Protein AF-A0A0H5Q9F5-F1 (afdb_monomer_lite)

Foldseek 3Di:
DPPQLVQLLVLVLVCLVVQWWKKWKDAQPDDIKIATDLEDFFDWAQFLQVCFQDDADWDADQHRDPLGTITGGHRPDTDRDGPVRVPSPSPDDPPDDPCDPQSPPDPPPPPPPDPPPPVVVVVVCVQVVCCVVVVDVFDDDDDDDDDPCPPPDDRPSVVQVVCCVQFNQWIWMWTGHSNPGIDTDTGNADLKDDDPQKIKHKQWFAKDFADVVHWDPDDDPLRVVLSVLSVLLLCQLCVVVVWDWDKDDWDWDDGRRMITTMIMTMTGDPDPSRVSVSLDDPVSGRSSDPPCVRVSVLSRVPPPDDDRDDDLVVLCVDVSSVSVVVVCVVPNDDDDDPPDDD

Structure (mmCIF, N/CA/C/O backbone):
data_AF-A0A0H5Q9F5-F1
#
_entry.id   AF-A0A0H5Q9F5-F1
#
loop_
_atom_site.group_PDB
_atom_site.id
_atom_site.type_symbol
_atom_site.label_atom_id
_atom_site.label_alt_id
_atom_site.label_comp_id
_atom_site.label_asym_id
_atom_site.label_entity_id
_atom_site.label_seq_id
_atom_site.pdbx_PDB_ins_code
_atom_site.Cartn_x
_atom_site.Cartn_y
_atom_site.Cartn_z
_atom_site.occupancy
_atom_site.B_iso_or_equiv
_atom_site.auth_seq_id
_atom_site.auth_comp_id
_atom_site.auth_asym_id
_atom_site.auth_atom_id
_atom_site.pdbx_PDB_model_num
ATOM 1 N N . MET A 1 1 ? 28.491 5.607 -4.162 1.00 53.62 1 MET A N 1
ATOM 2 C CA . MET A 1 1 ? 27.936 4.352 -4.690 1.00 53.62 1 MET A CA 1
ATOM 3 C C . MET A 1 1 ? 29.074 3.397 -4.940 1.00 53.62 1 MET A C 1
ATOM 5 O O . MET A 1 1 ? 30.090 3.813 -5.491 1.00 53.62 1 MET A O 1
ATOM 9 N N . ILE A 1 2 ? 28.907 2.164 -4.490 1.00 53.38 2 ILE A N 1
ATOM 10 C CA . ILE A 1 2 ? 29.822 1.052 -4.767 1.00 53.38 2 ILE A CA 1
ATOM 11 C C . ILE A 1 2 ? 29.575 0.611 -6.230 1.00 53.38 2 ILE A C 1
ATOM 13 O O . ILE A 1 2 ? 28.438 0.735 -6.688 1.00 53.38 2 ILE A O 1
ATOM 17 N N . PRO A 1 3 ? 30.584 0.152 -6.998 1.00 59.06 3 PRO A N 1
ATOM 18 C CA . PRO A 1 3 ? 30.413 -0.257 -8.401 1.00 59.06 3 PRO A CA 1
ATOM 19 C C . PRO A 1 3 ? 29.219 -1.196 -8.655 1.00 59.06 3 PRO A C 1
ATOM 21 O O . PRO A 1 3 ? 28.493 -1.011 -9.633 1.00 59.06 3 PRO A O 1
ATOM 24 N N . ASP A 1 4 ? 28.949 -2.106 -7.719 1.00 68.94 4 ASP A N 1
ATOM 25 C CA . ASP A 1 4 ? 27.835 -3.057 -7.778 1.00 68.94 4 ASP A CA 1
ATOM 26 C C . ASP A 1 4 ? 26.457 -2.364 -7.773 1.00 68.94 4 ASP A C 1
ATOM 28 O O . ASP A 1 4 ? 25.541 -2.780 -8.479 1.00 68.94 4 ASP A O 1
ATOM 32 N N . GLU A 1 5 ? 26.298 -1.248 -7.051 1.00 72.19 5 GLU A N 1
ATOM 33 C CA . GLU A 1 5 ? 25.029 -0.502 -6.989 1.00 72.19 5 GLU A CA 1
ATOM 34 C C . GLU A 1 5 ? 24.694 0.175 -8.321 1.00 72.19 5 GLU A C 1
ATOM 36 O O . GLU A 1 5 ? 23.530 0.229 -8.721 1.00 72.19 5 GLU A O 1
ATOM 41 N N . ILE A 1 6 ? 25.712 0.678 -9.027 1.00 78.75 6 ILE A N 1
ATOM 42 C CA . ILE A 1 6 ? 25.546 1.302 -10.347 1.00 78.75 6 ILE A CA 1
ATOM 43 C C . ILE A 1 6 ? 25.130 0.240 -11.369 1.00 78.75 6 ILE A C 1
ATOM 45 O O . ILE A 1 6 ? 24.235 0.471 -12.185 1.00 78.75 6 ILE A O 1
ATOM 49 N N . GLN A 1 7 ? 25.738 -0.944 -11.297 1.00 81.62 7 GLN A N 1
ATOM 50 C CA . GLN A 1 7 ? 25.417 -2.066 -12.174 1.00 81.62 7 GLN A CA 1
ATOM 51 C C . GLN A 1 7 ? 23.992 -2.588 -11.943 1.00 81.62 7 GLN A C 1
ATOM 53 O O . GLN A 1 7 ? 23.263 -2.854 -12.903 1.00 81.62 7 GLN A O 1
ATOM 58 N N . ILE A 1 8 ? 23.562 -2.673 -10.682 1.00 85.50 8 ILE A N 1
ATOM 59 C CA . ILE A 1 8 ? 22.190 -3.036 -10.314 1.00 85.50 8 ILE A CA 1
ATOM 60 C C . ILE A 1 8 ? 21.188 -2.019 -10.874 1.00 85.50 8 ILE A C 1
ATOM 62 O O . ILE A 1 8 ? 20.206 -2.410 -11.509 1.00 85.50 8 ILE A O 1
ATOM 66 N N . GLN A 1 9 ? 21.451 -0.719 -10.700 1.00 89.12 9 GLN A N 1
ATOM 67 C CA . GLN A 1 9 ? 20.577 0.337 -11.219 1.00 89.12 9 GLN A CA 1
ATOM 68 C C . GLN A 1 9 ? 20.431 0.258 -12.742 1.00 89.12 9 GLN A C 1
ATOM 70 O O . GLN A 1 9 ? 19.313 0.259 -13.256 1.00 89.12 9 GLN A O 1
ATOM 75 N N . HIS A 1 10 ? 21.549 0.099 -13.454 1.00 88.44 10 HIS A N 1
ATOM 76 C CA . HIS A 1 10 ? 21.545 -0.051 -14.907 1.00 88.44 10 HIS A CA 1
ATOM 77 C C . HIS A 1 10 ? 20.762 -1.292 -15.364 1.00 88.44 10 HIS A C 1
ATOM 79 O O . HIS A 1 10 ? 20.039 -1.244 -16.359 1.00 88.44 10 HIS A O 1
ATOM 85 N N . THR A 1 11 ? 20.876 -2.405 -14.636 1.00 89.44 11 THR A N 1
ATOM 86 C CA . THR A 1 11 ? 20.158 -3.651 -14.949 1.00 89.44 11 THR A CA 1
ATOM 87 C C . THR A 1 11 ? 18.645 -3.469 -14.829 1.00 89.44 11 THR A C 1
ATOM 89 O O . THR A 1 11 ? 17.903 -3.834 -15.740 1.00 89.44 11 THR A O 1
ATOM 92 N N . ILE A 1 12 ? 18.180 -2.837 -13.749 1.00 91.19 12 ILE A N 1
ATOM 93 C CA . ILE A 1 12 ? 16.754 -2.557 -13.531 1.00 91.19 12 ILE A CA 1
ATOM 94 C C . ILE A 1 12 ? 16.210 -1.610 -14.609 1.00 91.19 12 ILE A C 1
ATOM 96 O O . ILE A 1 12 ? 15.172 -1.891 -15.207 1.00 91.19 12 ILE A O 1
ATOM 100 N N . ASP A 1 13 ? 16.921 -0.523 -14.913 1.00 90.19 13 ASP A N 1
ATOM 101 C CA . ASP A 1 13 ? 16.509 0.412 -15.969 1.00 90.19 13 ASP A CA 1
ATOM 102 C C . ASP A 1 13 ? 16.515 -0.262 -17.358 1.00 90.19 13 ASP A C 1
ATOM 104 O O . ASP A 1 13 ? 15.660 0.016 -18.205 1.00 90.19 13 ASP A O 1
ATOM 108 N N . THR A 1 14 ? 17.415 -1.227 -17.578 1.00 89.25 14 THR A N 1
ATOM 109 C CA . THR A 1 14 ? 17.415 -2.068 -18.782 1.00 89.25 14 THR A CA 1
ATOM 110 C C . THR A 1 14 ? 16.160 -2.940 -18.851 1.00 89.25 14 THR A C 1
ATOM 112 O O . THR A 1 14 ? 15.553 -3.029 -19.915 1.00 89.25 14 THR A O 1
ATOM 115 N N . PHE A 1 15 ? 15.703 -3.531 -17.743 1.00 90.12 15 PHE A N 1
ATOM 116 C CA . PHE A 1 15 ? 14.447 -4.293 -17.724 1.00 90.12 15 PHE A CA 1
ATOM 117 C C . PHE A 1 15 ? 13.230 -3.430 -18.064 1.00 90.12 15 PHE A C 1
ATOM 119 O O . PHE A 1 15 ? 12.365 -3.889 -18.807 1.00 90.12 15 PHE A O 1
ATOM 126 N N . ILE A 1 16 ? 13.199 -2.175 -17.602 1.00 88.81 16 ILE A N 1
ATOM 127 C CA . ILE A 1 16 ? 12.148 -1.209 -17.963 1.00 88.81 16 ILE A CA 1
ATOM 128 C C . ILE A 1 16 ? 12.192 -0.898 -19.464 1.00 88.81 16 ILE A C 1
ATOM 130 O O . ILE A 1 16 ? 11.160 -0.925 -20.126 1.00 88.81 16 ILE A O 1
ATOM 134 N N . SER A 1 17 ? 13.374 -0.633 -20.034 1.00 86.06 17 SER A N 1
ATOM 135 C CA . SER A 1 17 ? 13.488 -0.347 -21.478 1.00 86.06 17 SER A CA 1
ATOM 136 C C . SER A 1 17 ? 13.165 -1.554 -22.369 1.00 86.06 17 SER A C 1
ATOM 138 O O . SER A 1 17 ? 12.790 -1.383 -23.527 1.00 86.06 17 SER A O 1
ATOM 140 N N . GLN A 1 18 ? 13.272 -2.766 -21.820 1.00 85.81 18 GLN A N 1
ATOM 141 C CA . GLN A 1 18 ? 12.877 -4.022 -22.458 1.00 85.81 18 GLN A CA 1
ATOM 142 C C . GLN A 1 18 ? 11.415 -4.422 -22.182 1.00 85.81 18 GLN A C 1
ATOM 144 O O . GLN A 1 18 ? 11.022 -5.511 -22.595 1.00 85.81 18 GLN A O 1
ATOM 149 N N . ASP A 1 19 ? 10.629 -3.580 -21.499 1.00 87.25 19 ASP A N 1
ATOM 150 C CA . ASP A 1 19 ? 9.211 -3.814 -21.172 1.00 87.25 19 ASP A CA 1
ATOM 151 C C . ASP A 1 19 ? 8.990 -5.130 -20.385 1.00 87.25 19 ASP A C 1
ATOM 153 O O . ASP A 1 19 ? 8.018 -5.861 -20.580 1.00 87.25 19 ASP A O 1
ATOM 157 N N . ARG A 1 20 ? 9.947 -5.498 -19.516 1.00 89.00 20 ARG A N 1
ATOM 158 C CA . ARG A 1 20 ? 9.882 -6.740 -18.726 1.00 89.00 20 ARG A CA 1
ATOM 159 C C . ARG A 1 20 ? 9.066 -6.546 -17.455 1.00 89.00 20 ARG A C 1
ATOM 161 O O . ARG A 1 20 ? 9.375 -5.668 -16.657 1.00 89.00 20 ARG A O 1
ATOM 168 N N . SER A 1 21 ? 8.115 -7.439 -17.189 1.00 93.75 21 SER A N 1
ATOM 169 C CA . SER A 1 21 ? 7.339 -7.404 -15.946 1.00 93.75 21 SER A CA 1
ATOM 170 C C . SER A 1 21 ? 8.178 -7.791 -14.723 1.00 93.75 21 SER A C 1
ATOM 172 O O . SER A 1 21 ? 8.580 -8.950 -14.584 1.00 93.75 21 SER A O 1
ATOM 174 N N . PHE A 1 22 ? 8.411 -6.840 -13.815 1.00 95.06 22 PHE A N 1
ATOM 175 C CA . PHE A 1 22 ? 9.142 -7.058 -12.562 1.00 95.06 22 PHE A CA 1
ATOM 176 C C . PHE A 1 22 ? 8.609 -6.196 -11.413 1.00 95.06 22 PHE A C 1
ATOM 178 O O . PHE A 1 22 ? 7.960 -5.167 -11.615 1.00 95.06 22 PHE A O 1
ATOM 185 N N . ALA A 1 23 ? 8.946 -6.593 -10.189 1.00 96.44 23 ALA A N 1
ATOM 186 C CA . ALA A 1 23 ? 8.819 -5.754 -9.011 1.00 96.44 23 ALA A CA 1
ATOM 187 C C . ALA A 1 23 ? 10.061 -5.856 -8.126 1.00 96.44 23 ALA A C 1
ATOM 189 O O . ALA A 1 23 ? 10.613 -6.929 -7.905 1.00 96.44 23 ALA A O 1
ATOM 190 N N . LEU A 1 24 ? 10.465 -4.715 -7.590 1.00 96.31 24 LEU A N 1
ATOM 191 C CA . LEU A 1 24 ? 11.506 -4.537 -6.596 1.00 96.31 24 LEU A CA 1
ATOM 192 C C . LEU A 1 24 ? 10.873 -3.797 -5.420 1.00 96.31 24 LEU A C 1
ATOM 194 O O . LEU A 1 24 ? 10.244 -2.760 -5.612 1.00 96.31 24 LEU A O 1
ATOM 198 N N . TRP A 1 25 ? 10.999 -4.305 -4.203 1.00 95.75 25 TRP A N 1
ATOM 199 C CA . TRP A 1 25 ? 10.409 -3.643 -3.043 1.00 95.75 25 TRP A CA 1
ATOM 200 C C . TRP A 1 25 ? 11.211 -3.877 -1.779 1.00 95.75 25 TRP A C 1
ATOM 202 O O . TRP A 1 25 ? 11.996 -4.810 -1.683 1.00 95.75 25 TRP A O 1
ATOM 212 N N . ARG A 1 26 ? 11.005 -3.023 -0.783 1.00 94.00 26 ARG A N 1
ATOM 213 C CA . ARG A 1 26 ? 11.661 -3.113 0.513 1.00 94.00 26 ARG A CA 1
ATOM 214 C C . ARG A 1 26 ? 10.635 -2.946 1.623 1.00 94.00 26 ARG A C 1
ATOM 216 O O . ARG A 1 26 ? 10.000 -1.894 1.737 1.00 94.00 26 ARG A O 1
ATOM 223 N N . ILE A 1 27 ? 10.530 -3.975 2.457 1.00 90.56 27 ILE A N 1
ATOM 224 C CA . ILE A 1 27 ? 9.804 -3.931 3.726 1.00 90.56 27 ILE A CA 1
ATOM 225 C C . ILE A 1 27 ? 10.669 -3.160 4.744 1.00 90.56 27 ILE A C 1
ATOM 227 O O . ILE A 1 27 ? 11.892 -3.325 4.745 1.00 90.56 27 ILE A O 1
ATOM 231 N N . PRO A 1 28 ? 10.095 -2.277 5.584 1.00 87.31 28 PRO A N 1
ATOM 232 C CA . PRO A 1 28 ? 10.853 -1.577 6.619 1.00 87.31 28 PRO A CA 1
ATOM 233 C C . PRO A 1 28 ? 11.716 -2.522 7.467 1.00 87.31 28 PRO A C 1
ATOM 235 O O . PRO A 1 28 ? 11.212 -3.494 8.013 1.00 87.31 28 PRO A O 1
ATOM 238 N N . GLY A 1 29 ? 13.010 -2.213 7.591 1.00 85.94 29 GLY A N 1
ATOM 239 C CA . GLY A 1 29 ? 13.966 -3.020 8.364 1.00 85.94 29 GLY A CA 1
ATOM 240 C C . GLY A 1 29 ? 14.594 -4.198 7.610 1.00 85.94 29 GLY A C 1
ATOM 241 O O . GLY A 1 29 ? 15.502 -4.825 8.145 1.00 85.94 29 GLY A O 1
ATOM 242 N N . GLU A 1 30 ? 14.179 -4.464 6.371 1.00 91.75 30 GLU A N 1
ATOM 243 C CA . GLU A 1 30 ? 14.696 -5.567 5.558 1.00 91.75 30 GLU A CA 1
ATOM 244 C C . GLU A 1 30 ? 15.501 -5.092 4.339 1.00 91.75 30 GLU A C 1
ATOM 246 O O . GLU A 1 30 ? 15.419 -3.933 3.912 1.00 91.75 30 GLU A O 1
ATOM 251 N N . SER A 1 31 ? 16.249 -6.024 3.742 1.00 91.00 31 SER A N 1
ATOM 252 C CA . SER A 1 31 ? 16.880 -5.846 2.431 1.00 91.00 31 SER A CA 1
ATOM 253 C C . SER A 1 31 ? 15.838 -5.833 1.300 1.00 91.00 31 SER A C 1
ATOM 255 O O . SER A 1 31 ? 14.789 -6.472 1.423 1.00 91.00 31 SER A O 1
ATOM 257 N N . PRO A 1 32 ? 16.103 -5.135 0.177 1.00 93.50 32 PRO A N 1
ATOM 258 C CA . PRO A 1 32 ? 15.223 -5.172 -0.987 1.00 93.50 32 PRO A CA 1
ATOM 259 C C . PRO A 1 32 ? 15.011 -6.598 -1.518 1.00 93.50 32 PRO A C 1
ATOM 261 O O . PRO A 1 32 ? 15.949 -7.386 -1.612 1.00 93.50 32 PRO A O 1
ATOM 264 N N . ARG A 1 33 ? 13.771 -6.903 -1.893 1.00 95.00 33 ARG A N 1
ATOM 265 C CA . ARG A 1 33 ? 13.317 -8.150 -2.513 1.00 95.00 33 ARG A CA 1
ATOM 266 C C . ARG A 1 33 ? 12.965 -7.891 -3.975 1.00 95.00 33 ARG A C 1
ATOM 268 O O . ARG A 1 33 ? 12.494 -6.803 -4.306 1.00 95.00 33 ARG A O 1
ATOM 275 N N . PHE A 1 34 ? 13.159 -8.886 -4.834 1.00 95.25 34 PHE A N 1
ATOM 276 C CA . PHE A 1 34 ? 12.948 -8.774 -6.275 1.00 95.25 34 PHE A CA 1
ATOM 277 C C . PHE A 1 34 ? 12.109 -9.937 -6.799 1.00 95.25 34 PHE A C 1
ATOM 279 O O . PHE A 1 34 ? 12.257 -11.065 -6.339 1.00 95.25 34 PHE A O 1
ATOM 286 N N . VAL A 1 35 ? 11.249 -9.676 -7.782 1.00 95.44 35 VAL A N 1
ATOM 287 C CA . VAL A 1 35 ? 10.640 -10.710 -8.621 1.00 95.44 35 VAL A CA 1
ATOM 288 C C . VAL A 1 35 ? 10.538 -10.253 -10.067 1.00 95.44 35 VAL A C 1
ATOM 290 O O . VAL A 1 35 ? 10.310 -9.075 -10.330 1.00 95.44 35 VAL A O 1
ATOM 293 N N . MET A 1 36 ? 10.646 -11.186 -11.009 1.00 93.44 36 MET A N 1
ATOM 294 C CA . MET A 1 36 ? 10.476 -10.919 -12.437 1.00 93.44 36 MET A CA 1
ATOM 295 C C . MET A 1 36 ? 9.869 -12.122 -13.154 1.00 93.44 36 MET A C 1
ATOM 297 O O . MET A 1 36 ? 10.125 -13.269 -12.788 1.00 93.44 36 MET A O 1
ATOM 301 N N . GLN A 1 37 ? 9.102 -11.852 -14.208 1.00 90.25 37 GLN A N 1
ATOM 302 C CA . GLN A 1 37 ? 8.623 -12.876 -15.130 1.00 90.25 37 GLN A CA 1
ATOM 303 C C . GLN A 1 37 ? 9.655 -13.187 -16.215 1.00 90.25 37 GLN A C 1
ATOM 305 O O . GLN A 1 37 ? 10.293 -12.300 -16.777 1.00 90.25 37 GLN A O 1
ATOM 310 N N . THR A 1 38 ? 9.782 -14.465 -16.555 1.00 82.44 38 THR A N 1
ATOM 311 C CA . THR A 1 38 ? 10.682 -14.930 -17.626 1.00 82.44 38 THR A CA 1
ATOM 312 C C . THR A 1 38 ? 10.032 -14.885 -19.005 1.00 82.44 38 THR A C 1
ATOM 314 O O . THR A 1 38 ? 10.728 -14.861 -20.019 1.00 82.44 38 THR A O 1
ATOM 317 N N . SER A 1 39 ? 8.697 -14.913 -19.059 1.00 72.62 39 SER A N 1
ATOM 318 C CA . SER A 1 39 ? 7.936 -14.942 -20.308 1.00 72.62 39 SER A CA 1
ATOM 319 C C . SER A 1 39 ? 6.477 -14.507 -20.131 1.00 72.62 39 SER A C 1
ATOM 321 O O . SER A 1 39 ? 5.890 -14.616 -19.045 1.00 72.62 39 SER A O 1
ATOM 323 N N . GLY A 1 40 ? 5.885 -14.066 -21.244 1.00 68.81 40 GLY A N 1
ATOM 324 C CA . GLY A 1 40 ? 4.496 -13.629 -21.319 1.00 68.81 40 GLY A CA 1
ATOM 325 C C . GLY A 1 40 ? 4.245 -12.267 -20.676 1.00 68.81 40 GLY A C 1
ATOM 326 O O . GLY A 1 40 ? 5.148 -11.625 -20.146 1.00 68.81 40 GLY A O 1
ATOM 327 N N . SER A 1 41 ? 2.988 -11.844 -20.739 1.00 76.00 41 SER A N 1
ATOM 328 C CA . SER A 1 41 ? 2.503 -10.632 -20.090 1.00 76.00 41 SER A CA 1
ATOM 329 C C . SER A 1 41 ? 2.208 -10.900 -18.605 1.00 76.00 41 SER A C 1
ATOM 331 O O . SER A 1 41 ? 2.251 -12.055 -18.141 1.00 76.00 41 SER A O 1
ATOM 333 N N . ALA A 1 42 ? 1.947 -9.849 -17.827 1.00 86.69 42 ALA A N 1
ATOM 334 C CA . ALA A 1 42 ? 1.512 -10.042 -16.452 1.00 86.69 42 ALA A CA 1
ATOM 335 C C . ALA A 1 42 ? 0.150 -10.753 -16.425 1.00 86.69 42 ALA A C 1
ATOM 337 O O . ALA A 1 42 ? -0.645 -10.662 -17.364 1.00 86.69 42 ALA A O 1
ATOM 338 N N . ARG A 1 43 ? -0.120 -11.529 -15.369 1.00 90.56 43 ARG A N 1
ATOM 339 C CA . ARG A 1 43 ? -1.415 -12.207 -15.251 1.00 90.56 43 ARG A CA 1
ATOM 340 C C . ARG A 1 43 ? -2.468 -11.170 -14.870 1.00 90.56 43 ARG A C 1
ATOM 342 O O . ARG A 1 43 ? -2.360 -10.555 -13.814 1.00 90.56 43 ARG A O 1
ATOM 349 N N . LEU A 1 44 ? -3.478 -11.001 -15.718 1.00 92.06 44 LEU A N 1
ATOM 350 C CA . LEU A 1 44 ? -4.609 -10.112 -15.462 1.00 92.06 44 LEU A CA 1
ATOM 351 C C . LEU A 1 44 ? -5.724 -10.883 -14.760 1.00 92.06 44 LEU A C 1
ATOM 353 O O . LEU A 1 44 ? -6.094 -11.973 -15.197 1.00 92.06 44 LEU A O 1
ATOM 357 N N . LEU A 1 45 ? -6.239 -10.316 -13.676 1.00 91.19 45 LEU A N 1
ATOM 358 C CA . LEU A 1 45 ? -7.362 -10.842 -12.909 1.00 91.19 45 LEU A CA 1
ATOM 359 C C . LEU A 1 45 ? -8.452 -9.771 -12.847 1.00 91.19 45 LEU A C 1
ATOM 361 O O . LEU A 1 45 ? -8.162 -8.579 -12.729 1.00 91.19 45 LEU A O 1
ATOM 365 N N . TYR A 1 46 ? -9.710 -10.187 -12.918 1.00 90.19 46 TYR A N 1
ATOM 366 C CA . TYR A 1 46 ? -10.855 -9.275 -13.004 1.00 90.19 46 TYR A CA 1
ATOM 367 C C . TYR A 1 46 ? -11.739 -9.329 -11.763 1.00 90.19 46 TYR A C 1
ATOM 369 O O . TYR A 1 46 ? -12.675 -8.542 -11.629 1.00 90.19 46 TYR A O 1
ATOM 377 N N . ARG A 1 47 ? -11.433 -10.236 -10.837 1.00 87.00 47 ARG A N 1
ATOM 378 C CA . ARG A 1 47 ? -12.074 -10.342 -9.535 1.00 87.00 47 ARG A CA 1
ATOM 379 C C . ARG A 1 47 ? -11.023 -10.626 -8.465 1.00 87.00 47 ARG A C 1
ATOM 381 O O . ARG A 1 47 ? -10.002 -11.258 -8.727 1.00 87.00 47 ARG A O 1
ATOM 388 N N . ILE A 1 48 ? -11.258 -10.125 -7.259 1.00 85.00 48 ILE A N 1
ATOM 389 C CA . ILE A 1 48 ? -10.281 -10.162 -6.160 1.00 85.00 48 ILE A CA 1
ATOM 390 C C . ILE A 1 48 ? -10.071 -11.585 -5.645 1.00 85.00 48 ILE A C 1
ATOM 392 O O . ILE A 1 48 ? -8.962 -11.946 -5.275 1.00 85.00 48 ILE A O 1
ATOM 396 N N . GLU A 1 49 ? -11.108 -12.410 -5.689 1.00 87.31 49 GLU A N 1
ATOM 397 C CA . GLU A 1 49 ? -11.099 -13.817 -5.290 1.00 87.31 49 GLU A CA 1
ATOM 398 C C . GLU A 1 49 ? -10.158 -14.649 -6.164 1.00 87.31 49 GLU A C 1
ATOM 400 O O . GLU A 1 49 ? -9.648 -15.674 -5.736 1.00 87.31 49 GLU A O 1
ATOM 405 N N . GLU A 1 50 ? -9.860 -14.194 -7.385 1.00 91.00 50 GLU A N 1
ATOM 406 C CA . GLU A 1 50 ? -8.889 -14.863 -8.254 1.00 91.00 50 GLU A CA 1
ATOM 407 C C . GLU A 1 50 ? -7.442 -14.722 -7.756 1.00 91.00 50 GLU A C 1
ATOM 409 O O . GLU A 1 50 ? -6.548 -15.345 -8.327 1.00 91.00 50 GLU A O 1
ATOM 414 N N . LEU A 1 51 ? -7.202 -13.910 -6.717 1.00 89.69 51 LEU A N 1
ATOM 415 C CA . LEU A 1 51 ? -5.938 -13.877 -5.979 1.00 89.69 51 LEU A CA 1
ATOM 416 C C . LEU A 1 51 ? -5.757 -15.089 -5.065 1.00 89.69 51 LEU A C 1
ATOM 418 O O . LEU A 1 51 ? -4.636 -15.337 -4.617 1.00 89.69 51 LEU A O 1
ATOM 422 N N . ASP A 1 52 ? -6.819 -15.850 -4.804 1.00 88.62 52 ASP A N 1
ATOM 423 C CA . ASP A 1 52 ? -6.706 -17.108 -4.085 1.00 88.62 52 ASP A CA 1
ATOM 424 C C . ASP A 1 52 ? -5.698 -18.033 -4.773 1.00 88.62 52 ASP A C 1
ATOM 426 O O . ASP A 1 52 ? -5.632 -18.140 -6.004 1.00 88.62 52 ASP A O 1
ATOM 430 N N . GLU A 1 53 ? -4.883 -18.688 -3.949 1.00 88.12 53 GLU A N 1
ATOM 431 C CA . GLU A 1 53 ? -3.823 -19.611 -4.369 1.00 88.12 53 GLU A CA 1
ATOM 432 C C . GLU A 1 53 ? -2.749 -18.988 -5.284 1.00 88.12 53 GLU A C 1
ATOM 434 O O . GLU A 1 53 ? -1.854 -19.689 -5.763 1.00 88.12 53 GLU A O 1
ATOM 439 N N . GLN A 1 54 ? -2.789 -17.673 -5.519 1.00 89.94 54 GLN A N 1
ATOM 440 C CA . GLN A 1 54 ? -1.791 -16.985 -6.325 1.00 89.94 54 GLN A CA 1
ATOM 441 C C . GLN A 1 54 ? -0.568 -16.603 -5.493 1.00 89.94 54 GLN A C 1
ATOM 443 O O . GLN A 1 54 ? -0.641 -16.339 -4.295 1.00 89.94 54 GLN A O 1
ATOM 448 N N . SER A 1 55 ? 0.583 -16.528 -6.159 1.00 90.00 55 SER A N 1
ATOM 449 C CA . SER A 1 55 ? 1.814 -16.002 -5.571 1.00 90.00 55 SER A CA 1
ATOM 450 C C . SER A 1 55 ? 2.509 -15.065 -6.549 1.00 90.00 55 SER A C 1
ATOM 452 O O . SER A 1 55 ? 2.534 -15.318 -7.755 1.00 90.00 55 SER A O 1
ATOM 454 N N . GLY A 1 56 ? 3.060 -13.969 -6.031 1.00 92.56 56 GLY A N 1
ATOM 455 C CA . GLY A 1 56 ? 3.734 -12.947 -6.825 1.00 92.56 56 GLY A CA 1
ATOM 456 C C . GLY A 1 56 ? 3.524 -11.545 -6.272 1.00 92.56 56 GLY A C 1
ATOM 457 O O . GLY A 1 56 ? 3.101 -11.376 -5.129 1.00 92.56 56 GLY A O 1
ATOM 458 N N . PHE A 1 57 ? 3.833 -10.544 -7.091 1.00 93.75 57 PHE A N 1
ATOM 459 C CA . PHE A 1 57 ? 3.609 -9.139 -6.759 1.00 93.75 57 PHE A CA 1
ATOM 460 C C . PHE A 1 57 ? 2.323 -8.647 -7.423 1.00 93.75 57 PHE A C 1
ATOM 462 O O . PHE A 1 57 ? 2.165 -8.776 -8.636 1.00 93.75 57 PHE A O 1
ATOM 469 N N . VAL A 1 58 ? 1.405 -8.090 -6.634 1.00 92.12 58 VAL A N 1
ATOM 470 C CA . VAL A 1 58 ? 0.065 -7.695 -7.087 1.00 92.12 58 VAL A CA 1
ATOM 471 C C . VAL A 1 58 ? -0.052 -6.177 -7.150 1.00 92.12 58 VAL A C 1
ATOM 473 O O . VAL A 1 58 ? 0.252 -5.478 -6.185 1.00 92.12 58 VAL A O 1
ATOM 476 N N . ILE A 1 59 ? -0.561 -5.676 -8.270 1.00 89.88 59 ILE A N 1
ATOM 477 C CA . ILE A 1 59 ? -0.976 -4.290 -8.471 1.00 89.88 59 ILE A CA 1
ATOM 478 C C . ILE A 1 59 ? -2.495 -4.314 -8.647 1.00 89.88 59 ILE A C 1
ATOM 480 O O . ILE A 1 59 ? -3.000 -4.784 -9.664 1.00 89.88 59 ILE A O 1
ATOM 484 N N . ALA A 1 60 ? -3.234 -3.842 -7.645 1.00 85.31 60 ALA A N 1
ATOM 485 C CA . ALA A 1 60 ? -4.695 -3.842 -7.662 1.00 85.31 60 ALA A CA 1
ATOM 486 C C . ALA A 1 60 ? -5.244 -2.404 -7.745 1.00 85.31 60 ALA A C 1
ATOM 488 O O . ALA A 1 60 ? -4.873 -1.563 -6.918 1.00 85.31 60 ALA A O 1
ATOM 489 N N . PRO A 1 61 ? -6.135 -2.094 -8.705 1.00 77.44 61 PRO A N 1
ATOM 490 C CA . PRO A 1 61 ? -6.776 -0.789 -8.781 1.00 77.44 61 PRO A CA 1
ATOM 491 C C . PRO A 1 61 ? -7.832 -0.627 -7.685 1.00 77.44 61 PRO A C 1
ATOM 493 O O . PRO A 1 61 ? -8.311 -1.591 -7.093 1.00 77.44 61 PRO A O 1
ATOM 496 N N . PHE A 1 62 ? -8.242 0.621 -7.434 1.00 67.88 62 PHE A N 1
ATOM 497 C CA . PHE A 1 62 ? -9.310 0.905 -6.469 1.00 67.88 62 PHE A CA 1
ATOM 498 C C . PHE A 1 62 ? -10.646 0.266 -6.878 1.00 67.88 62 PHE A C 1
ATOM 500 O O . PHE A 1 62 ? -11.391 -0.208 -6.024 1.00 67.88 62 PHE A O 1
ATOM 507 N N . HIS A 1 63 ? -10.935 0.263 -8.181 1.00 71.69 63 HIS A N 1
ATOM 508 C CA . HIS A 1 63 ? -12.116 -0.354 -8.764 1.00 71.69 63 HIS A CA 1
ATOM 509 C C . HIS A 1 63 ? -11.680 -1.324 -9.859 1.00 71.69 63 HIS A C 1
ATOM 511 O O . HIS A 1 63 ? -11.187 -0.900 -10.907 1.00 71.69 63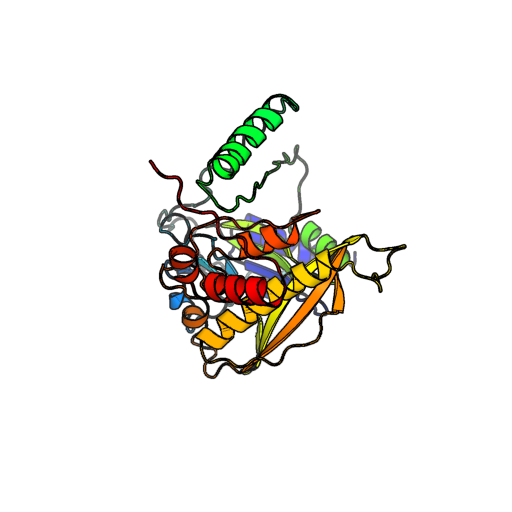 HIS A O 1
ATOM 517 N N . VAL A 1 64 ? -11.864 -2.617 -9.604 1.00 80.31 64 VAL A N 1
ATOM 518 C CA . VAL A 1 64 ? -11.537 -3.664 -10.571 1.00 80.31 64 VAL A CA 1
ATOM 519 C C . VAL A 1 64 ? -12.573 -3.641 -11.690 1.00 80.31 64 VAL A C 1
ATOM 521 O O . VAL A 1 64 ? -13.776 -3.580 -11.448 1.00 80.31 64 VAL A O 1
ATOM 524 N N . SER A 1 65 ? -12.104 -3.608 -12.931 1.00 79.81 65 SER A N 1
ATOM 525 C CA . SER A 1 65 ? -12.947 -3.584 -14.129 1.00 79.81 65 SER A CA 1
ATOM 526 C C . SER A 1 65 ? -12.175 -4.135 -15.321 1.00 79.81 65 SER A C 1
ATOM 528 O O . SER A 1 65 ? -10.961 -4.293 -15.250 1.00 79.81 65 SER A O 1
ATOM 530 N N . GLU A 1 66 ? -12.845 -4.359 -16.448 1.00 81.50 66 GLU A N 1
ATOM 531 C CA . GLU A 1 66 ? -12.161 -4.772 -17.681 1.00 81.50 66 GLU A CA 1
ATOM 532 C C . GLU A 1 66 ? -11.084 -3.771 -18.131 1.00 81.50 66 GLU A C 1
ATOM 534 O O . GLU A 1 66 ? -10.047 -4.169 -18.653 1.00 81.50 66 GLU A O 1
ATOM 539 N N . GLN A 1 67 ? -11.310 -2.475 -17.882 1.00 78.75 67 GLN A N 1
ATOM 540 C CA . GLN A 1 67 ? -10.365 -1.395 -18.193 1.00 78.75 67 GLN A CA 1
ATOM 541 C C . GLN A 1 67 ? -9.258 -1.233 -17.145 1.00 78.75 67 GLN A C 1
ATOM 543 O O . GLN A 1 67 ? -8.227 -0.635 -17.429 1.00 78.75 67 GLN A O 1
ATOM 548 N N . HIS A 1 68 ? -9.481 -1.727 -15.929 1.00 80.31 68 HIS A N 1
ATOM 549 C CA . HIS A 1 68 ? -8.547 -1.621 -14.813 1.00 80.31 68 HIS A CA 1
ATOM 550 C C . HIS A 1 68 ? -8.527 -2.974 -14.090 1.00 80.31 68 HIS A C 1
ATOM 552 O O . HIS A 1 68 ? -9.202 -3.129 -13.065 1.00 80.31 68 HIS A O 1
ATOM 558 N N . PRO A 1 69 ? -7.842 -3.984 -14.652 1.00 87.81 69 PRO A N 1
ATOM 559 C CA . PRO A 1 69 ? -7.707 -5.284 -14.011 1.00 87.81 69 PRO A CA 1
ATOM 560 C C . PRO A 1 69 ? -6.715 -5.225 -12.848 1.00 87.81 69 PRO A C 1
ATOM 562 O O . PRO A 1 69 ? -5.891 -4.316 -12.737 1.00 87.81 69 PRO A O 1
ATOM 565 N N . ILE A 1 70 ? -6.767 -6.241 -11.994 1.00 89.81 70 ILE A N 1
ATOM 566 C CA . ILE A 1 70 ? -5.671 -6.562 -11.086 1.00 89.81 70 ILE A CA 1
ATOM 567 C C . ILE A 1 70 ? -4.547 -7.178 -11.921 1.00 89.81 70 ILE A C 1
ATOM 569 O O . ILE A 1 70 ? -4.788 -8.055 -12.750 1.00 89.81 70 ILE A O 1
ATOM 573 N N . VAL A 1 71 ? -3.315 -6.744 -11.684 1.00 92.81 71 VAL A N 1
ATOM 574 C CA . VAL A 1 71 ? -2.129 -7.218 -12.396 1.00 92.81 71 VAL A CA 1
ATOM 575 C C . VAL A 1 71 ? -1.235 -7.985 -11.432 1.00 92.81 71 VAL A C 1
ATOM 577 O O . VAL A 1 71 ? -0.813 -7.452 -10.409 1.00 92.81 71 VAL A O 1
ATOM 580 N N . LEU A 1 72 ? -0.949 -9.245 -11.749 1.00 94.25 72 LEU A N 1
ATOM 581 C CA . LEU A 1 72 ? -0.099 -10.134 -10.962 1.00 94.25 72 LEU A CA 1
ATOM 582 C C . LEU A 1 72 ? 1.189 -10.455 -11.729 1.00 94.25 72 LEU A C 1
ATOM 584 O O . LEU A 1 72 ? 1.171 -11.131 -12.762 1.00 94.25 72 LEU A O 1
ATOM 588 N N . ILE A 1 73 ? 2.315 -10.025 -11.165 1.00 95.19 73 ILE A N 1
ATOM 589 C CA . ILE A 1 73 ? 3.659 -10.359 -11.632 1.00 95.19 73 ILE A CA 1
ATOM 590 C C . ILE A 1 73 ? 4.075 -11.674 -10.982 1.00 95.19 73 ILE A C 1
ATOM 592 O O . ILE A 1 73 ? 4.261 -11.745 -9.763 1.00 95.19 73 ILE A O 1
ATOM 596 N N . ARG A 1 74 ? 4.221 -12.726 -11.793 1.00 93.62 74 ARG A N 1
ATOM 597 C CA . ARG A 1 74 ? 4.634 -14.043 -11.292 1.00 93.62 74 ARG A CA 1
ATOM 598 C C . ARG A 1 74 ? 6.109 -14.038 -10.872 1.00 93.62 74 ARG A C 1
ATOM 600 O O . ARG A 1 74 ? 6.932 -13.429 -11.557 1.00 93.62 74 ARG A O 1
ATOM 607 N N . PRO A 1 75 ? 6.466 -14.743 -9.788 1.00 93.31 75 PRO A N 1
ATOM 608 C CA . PRO A 1 75 ? 7.822 -14.767 -9.264 1.00 93.31 75 PRO A CA 1
ATOM 609 C C . PRO A 1 75 ? 8.667 -15.858 -9.935 1.00 93.31 75 PRO A C 1
ATOM 611 O O . PRO A 1 75 ? 9.205 -16.723 -9.241 1.00 93.31 75 PRO A O 1
ATOM 614 N N . ASP A 1 76 ? 8.748 -15.839 -11.272 1.00 92.75 76 ASP A N 1
ATOM 615 C CA . ASP A 1 76 ? 9.525 -16.818 -12.051 1.00 92.75 76 ASP A CA 1
ATOM 616 C C . ASP A 1 76 ? 11.025 -16.717 -11.701 1.00 92.75 76 ASP A C 1
ATOM 618 O O . ASP A 1 76 ? 11.720 -17.723 -11.585 1.00 92.75 76 ASP A O 1
ATOM 622 N N . ILE A 1 77 ? 11.504 -15.488 -11.495 1.00 90.88 77 ILE A N 1
ATOM 623 C CA . ILE A 1 77 ? 12.824 -15.143 -10.961 1.00 90.88 77 ILE A CA 1
ATOM 624 C C . ILE A 1 77 ? 12.614 -14.375 -9.656 1.00 90.88 77 ILE A C 1
ATOM 626 O O . ILE A 1 77 ? 11.730 -13.523 -9.593 1.00 90.88 77 ILE A O 1
ATOM 630 N N . ARG A 1 78 ? 13.414 -14.669 -8.624 1.00 92.69 78 ARG A N 1
ATOM 631 C CA . ARG A 1 78 ? 13.332 -14.044 -7.284 1.00 92.69 78 ARG A CA 1
ATOM 632 C C . ARG A 1 78 ? 14.605 -13.322 -6.844 1.00 92.69 78 ARG A C 1
ATOM 634 O O . ARG A 1 78 ? 14.609 -12.615 -5.843 1.00 92.69 78 ARG A O 1
ATOM 641 N N . GLU A 1 79 ? 15.681 -13.504 -7.593 1.00 89.38 79 GLU A N 1
ATOM 642 C CA . GLU A 1 79 ? 16.961 -12.845 -7.363 1.00 89.38 79 GLU A CA 1
ATOM 643 C C . GLU A 1 79 ? 17.290 -12.000 -8.582 1.00 89.38 79 GLU A C 1
ATOM 645 O O . GLU A 1 79 ? 16.964 -12.371 -9.711 1.00 89.38 79 GLU A O 1
ATOM 650 N N . LEU A 1 80 ? 17.877 -10.828 -8.354 1.00 84.12 80 LEU A N 1
ATOM 651 C CA . LEU A 1 80 ? 18.226 -9.939 -9.448 1.00 84.12 80 LEU A CA 1
ATOM 652 C C . LEU A 1 80 ? 19.355 -10.586 -10.273 1.00 84.12 80 LEU A C 1
ATOM 654 O O . LEU A 1 80 ? 20.419 -10.842 -9.708 1.00 84.12 80 LEU A O 1
ATOM 658 N N . PRO A 1 81 ? 19.167 -10.830 -11.583 1.00 77.25 81 PRO A N 1
ATOM 659 C CA . PRO A 1 81 ? 20.227 -11.390 -12.413 1.00 77.25 81 PRO A CA 1
ATOM 660 C C . PRO A 1 81 ? 21.416 -10.424 -12.473 1.00 77.25 81 PRO A C 1
ATOM 662 O O . PRO A 1 81 ? 21.235 -9.243 -12.778 1.00 77.25 81 PRO A O 1
ATOM 665 N N . LEU A 1 82 ? 22.628 -10.914 -12.206 1.00 66.88 82 LEU A N 1
ATOM 666 C CA . LEU A 1 82 ? 23.853 -10.133 -12.399 1.00 66.88 82 LEU A CA 1
ATOM 667 C C . LEU A 1 82 ? 24.090 -9.901 -13.901 1.00 66.88 82 LEU A C 1
ATOM 669 O O . LEU A 1 82 ? 23.678 -10.707 -14.736 1.00 66.88 82 LEU A O 1
ATOM 673 N N . ALA A 1 83 ? 24.743 -8.794 -14.268 1.00 55.47 83 ALA A N 1
ATOM 674 C CA . ALA A 1 83 ? 24.787 -8.329 -15.662 1.00 55.47 83 ALA A CA 1
ATOM 675 C C . ALA A 1 83 ? 25.417 -9.329 -16.658 1.00 55.47 83 ALA A C 1
ATOM 677 O O . ALA A 1 83 ? 25.047 -9.313 -17.831 1.00 55.47 83 ALA A O 1
ATOM 678 N N . ASP A 1 84 ? 26.298 -10.229 -16.209 1.00 49.69 84 ASP A N 1
ATOM 679 C CA . ASP A 1 84 ? 26.883 -11.280 -17.060 1.00 49.69 84 ASP A CA 1
ATOM 680 C C . ASP A 1 84 ? 25.912 -12.452 -17.330 1.00 49.69 84 ASP A C 1
ATOM 682 O O . ASP A 1 84 ? 26.042 -13.161 -18.331 1.00 49.69 84 ASP A O 1
ATOM 686 N N . GLU A 1 85 ? 24.868 -12.599 -16.506 1.00 47.78 85 GLU A N 1
ATOM 687 C CA . GLU A 1 85 ? 23.768 -13.563 -16.657 1.00 47.78 85 GLU A CA 1
ATOM 688 C C . GLU A 1 85 ? 22.492 -12.934 -17.249 1.00 47.78 85 GLU A C 1
ATOM 690 O O . GLU A 1 85 ? 21.512 -13.630 -17.520 1.00 47.78 85 GLU A O 1
ATOM 695 N N . ALA A 1 86 ? 22.504 -11.630 -17.561 1.00 46.97 86 ALA A N 1
ATOM 696 C CA . ALA A 1 86 ? 21.397 -10.912 -18.209 1.00 46.97 86 ALA A CA 1
ATOM 697 C C . ALA A 1 86 ? 21.106 -11.373 -19.658 1.00 46.97 86 ALA A C 1
ATOM 699 O O . ALA A 1 86 ? 20.233 -10.826 -20.333 1.00 46.97 86 ALA A O 1
ATOM 700 N N . LYS A 1 87 ? 21.753 -12.454 -20.112 1.00 48.19 87 LYS A N 1
ATOM 701 C CA . LYS A 1 87 ? 21.253 -13.349 -21.165 1.00 48.19 87 LYS A CA 1
ATOM 702 C C . LYS A 1 87 ? 20.160 -14.292 -20.641 1.00 48.19 87 LYS A C 1
ATOM 704 O O . LYS A 1 87 ? 20.061 -15.424 -21.109 1.00 48.19 87 LYS A O 1
ATOM 709 N N . VAL A 1 88 ? 19.319 -13.855 -19.698 1.00 51.00 88 VAL A N 1
ATOM 710 C CA . VAL A 1 88 ? 18.059 -14.549 -19.402 1.00 51.00 88 VAL A CA 1
ATOM 711 C C . VAL A 1 88 ? 17.320 -14.653 -20.736 1.00 51.00 88 VAL A C 1
ATOM 713 O O . VAL A 1 88 ? 17.001 -13.600 -21.302 1.00 51.00 88 VAL A O 1
ATOM 716 N N . PRO A 1 89 ? 17.094 -15.865 -21.282 1.00 45.59 89 PRO A N 1
ATOM 717 C CA . PRO A 1 89 ? 16.486 -16.006 -22.589 1.00 45.59 89 PRO A CA 1
ATOM 718 C C . PRO A 1 89 ? 15.101 -15.375 -22.536 1.00 45.59 89 PRO A C 1
ATOM 720 O O . PRO A 1 89 ? 14.174 -15.945 -21.961 1.00 45.59 89 PRO A O 1
ATOM 723 N N . CYS A 1 90 ? 14.938 -14.206 -23.154 1.00 44.47 90 CYS A N 1
ATOM 724 C CA . CYS A 1 90 ? 13.622 -13.787 -23.593 1.00 44.47 90 CYS A CA 1
ATOM 725 C C . CYS A 1 90 ? 13.213 -14.802 -24.656 1.00 44.47 90 CYS A C 1
ATOM 727 O O . CYS A 1 90 ? 13.568 -14.668 -25.825 1.00 44.47 90 CYS A O 1
ATOM 729 N N . ARG A 1 91 ? 12.479 -15.848 -24.264 1.00 40.81 91 ARG A N 1
ATOM 730 C CA . ARG A 1 91 ? 11.694 -16.650 -25.208 1.00 40.81 91 ARG A CA 1
ATOM 731 C C . ARG A 1 91 ? 10.522 -15.790 -25.690 1.00 40.81 91 ARG A C 1
ATOM 733 O O . ARG A 1 91 ? 9.372 -16.091 -25.398 1.00 40.81 91 ARG A O 1
ATOM 740 N N . TRP A 1 92 ? 10.804 -14.667 -26.344 1.00 47.69 92 TRP A N 1
ATOM 741 C CA . TRP A 1 92 ? 9.770 -13.797 -26.882 1.00 47.69 92 TRP A CA 1
ATOM 742 C C . TRP A 1 92 ? 10.261 -13.105 -28.147 1.00 47.69 92 TRP A C 1
ATOM 744 O O . TRP A 1 92 ? 11.097 -12.205 -28.106 1.00 47.69 92 TRP A O 1
ATOM 754 N N . ASN A 1 93 ? 9.730 -13.558 -29.280 1.00 40.62 93 ASN A N 1
ATOM 755 C CA . ASN A 1 93 ? 9.879 -12.877 -30.554 1.00 40.62 93 ASN A CA 1
ATOM 756 C C . ASN A 1 93 ? 8.952 -11.657 -30.557 1.00 40.62 93 ASN A C 1
ATOM 758 O O . ASN A 1 93 ? 7.751 -11.774 -30.314 1.00 40.62 93 ASN A O 1
ATOM 762 N N . SER A 1 94 ? 9.497 -10.492 -30.890 1.00 42.41 94 SER A N 1
ATOM 763 C CA . SER A 1 94 ? 8.798 -9.201 -30.979 1.00 42.41 94 SER A CA 1
ATOM 764 C C . SER A 1 94 ? 7.619 -9.186 -31.970 1.00 42.41 94 SER A C 1
ATOM 766 O O . SER A 1 94 ? 6.874 -8.215 -32.032 1.00 42.41 94 SER A O 1
ATOM 768 N N . SER A 1 95 ? 7.454 -10.245 -32.764 1.00 41.19 95 SER A N 1
ATOM 769 C CA . SER A 1 95 ? 6.502 -10.372 -33.869 1.00 41.19 95 SER A CA 1
ATOM 770 C C . SER A 1 95 ? 5.179 -11.067 -33.517 1.00 41.19 95 SER A C 1
ATOM 772 O O . SER A 1 95 ? 4.326 -11.185 -34.392 1.00 41.19 95 SER A O 1
ATOM 774 N N . SER A 1 96 ? 4.963 -11.508 -32.271 1.00 39.12 96 SER A N 1
ATOM 775 C CA . SER A 1 96 ? 3.756 -12.265 -31.889 1.00 39.12 96 SER A CA 1
ATOM 776 C C . SER A 1 96 ? 3.058 -11.746 -30.628 1.00 39.12 96 SER A C 1
ATOM 778 O O . SER A 1 96 ? 2.693 -12.532 -29.754 1.00 39.12 96 SER A O 1
ATOM 780 N N . MET A 1 97 ? 2.859 -10.431 -30.499 1.00 43.41 97 MET A N 1
ATOM 781 C CA . MET A 1 97 ? 1.862 -9.941 -29.542 1.00 43.41 97 MET A CA 1
ATOM 782 C C . MET A 1 97 ? 0.454 -10.161 -30.114 1.00 43.41 97 MET A C 1
ATOM 784 O O . MET A 1 97 ? 0.158 -9.647 -31.195 1.00 43.41 97 MET A O 1
ATOM 788 N N . PRO A 1 98 ? -0.470 -10.809 -29.383 1.00 37.06 98 PRO A N 1
ATOM 789 C CA . PRO A 1 98 ? -1.846 -10.350 -29.415 1.00 37.06 98 PRO A CA 1
ATOM 790 C C . PRO A 1 98 ? -1.812 -8.900 -28.931 1.00 37.06 98 PRO A C 1
ATOM 792 O O . PRO A 1 98 ? -1.196 -8.609 -27.905 1.00 37.06 98 PRO A O 1
ATOM 795 N N . MET A 1 99 ? -2.435 -7.991 -29.674 1.00 38.75 99 MET A N 1
ATOM 796 C CA . MET A 1 99 ? -2.696 -6.617 -29.244 1.00 38.75 99 MET A CA 1
ATOM 797 C C . MET A 1 99 ? -3.618 -6.646 -28.013 1.00 38.75 99 MET A C 1
ATOM 799 O O . MET A 1 99 ? -4.812 -6.382 -28.112 1.00 38.75 99 MET A O 1
ATOM 803 N N . GLY A 1 100 ? -3.090 -7.038 -26.854 1.00 44.50 100 GLY A N 1
ATOM 804 C CA . GLY A 1 100 ? -3.746 -6.817 -25.579 1.00 44.50 100 GLY A CA 1
ATOM 805 C C . GLY A 1 100 ? -3.869 -5.307 -25.371 1.00 44.50 100 GLY A C 1
ATOM 806 O O . GLY A 1 100 ? -2.984 -4.562 -25.812 1.00 44.50 100 GLY A O 1
ATOM 807 N N . PRO A 1 101 ? -4.958 -4.820 -24.762 1.00 45.84 101 PRO A N 1
ATOM 808 C CA . PRO A 1 101 ? -5.109 -3.396 -24.520 1.00 45.84 101 PRO A CA 1
ATOM 809 C C . PRO A 1 101 ? -3.931 -2.910 -23.670 1.00 45.84 101 PRO A C 1
ATOM 811 O O . PRO A 1 101 ? -3.774 -3.299 -22.518 1.00 45.84 101 PRO A O 1
ATOM 814 N N . LYS A 1 102 ? -3.080 -2.050 -24.240 1.00 47.59 102 LYS A N 1
ATOM 815 C CA . LYS A 1 102 ? -2.149 -1.254 -23.442 1.00 47.59 102 LYS A CA 1
ATOM 816 C C . LYS A 1 102 ? -3.002 -0.292 -22.626 1.00 47.59 102 LYS A C 1
ATOM 818 O O . LYS A 1 102 ? -3.527 0.672 -23.184 1.00 47.59 102 LYS A O 1
ATOM 823 N N . PHE A 1 103 ? -3.134 -0.521 -21.323 1.00 50.12 103 PHE A N 1
ATOM 824 C CA . PHE A 1 103 ? -3.928 0.361 -20.460 1.00 50.12 103 PHE A CA 1
ATOM 825 C C . PHE A 1 103 ? -3.285 1.759 -20.287 1.00 50.12 103 PHE A C 1
ATOM 827 O O . PHE A 1 103 ? -3.910 2.665 -19.746 1.00 50.12 103 PHE A O 1
ATOM 834 N N . HIS A 1 104 ? -2.085 1.969 -20.855 1.00 51.06 104 HIS A N 1
ATOM 835 C CA . HIS A 1 104 ? -1.377 3.255 -20.959 1.00 51.06 104 HIS A CA 1
ATOM 836 C C . HIS A 1 104 ? -1.231 3.800 -22.390 1.00 51.06 104 HIS A C 1
ATOM 838 O O . HIS A 1 104 ? -0.348 4.617 -22.643 1.00 51.06 104 HIS A O 1
ATOM 844 N N . ALA A 1 105 ? -2.060 3.371 -23.353 1.00 41.50 105 ALA A N 1
ATOM 845 C CA . ALA A 1 105 ? -1.924 3.800 -24.755 1.00 41.50 105 ALA A CA 1
ATOM 846 C C . ALA A 1 105 ? -1.996 5.331 -24.959 1.00 41.50 105 ALA A C 1
ATOM 848 O O . ALA A 1 105 ? -1.433 5.851 -25.920 1.00 41.50 105 ALA A O 1
ATOM 849 N N . GLY A 1 106 ? -2.633 6.061 -24.042 1.00 43.38 106 GLY A N 1
ATOM 850 C CA . GLY A 1 106 ? -2.442 7.496 -23.891 1.00 43.38 106 GLY A CA 1
ATOM 851 C C . GLY A 1 106 ? -1.661 7.743 -22.612 1.00 43.38 106 GLY A C 1
ATOM 852 O O . GLY A 1 106 ? -2.165 7.434 -21.534 1.00 43.38 106 GLY A O 1
ATOM 853 N N . GLY A 1 107 ? -0.458 8.319 -22.703 1.00 44.28 107 GLY A N 1
ATOM 854 C CA . GLY A 1 107 ? 0.164 8.928 -21.529 1.00 44.28 107 GLY A CA 1
ATOM 855 C C . GLY A 1 107 ? -0.876 9.801 -20.830 1.00 44.28 107 GLY A C 1
ATOM 856 O O . GLY A 1 107 ? -1.695 10.426 -21.508 1.00 44.28 107 GLY A O 1
ATOM 857 N N . THR A 1 108 ? -0.911 9.791 -19.499 1.00 43.94 108 THR A N 1
ATOM 858 C CA . THR A 1 108 ? -1.879 10.568 -18.723 1.00 43.94 108 THR A CA 1
ATOM 859 C C . THR A 1 108 ? -1.622 12.052 -18.987 1.00 43.94 108 THR A C 1
ATOM 861 O O . THR A 1 108 ? -0.888 12.716 -18.259 1.00 43.94 108 THR A O 1
ATOM 864 N N . ASN A 1 109 ? -2.184 12.579 -20.076 1.00 40.59 109 ASN A N 1
ATOM 865 C CA . ASN A 1 109 ? -2.136 13.981 -20.455 1.00 40.59 109 ASN A CA 1
ATOM 866 C C . ASN A 1 109 ? -3.087 14.722 -19.522 1.00 40.59 109 ASN A C 1
ATOM 868 O O . ASN A 1 109 ? -4.172 15.163 -19.894 1.00 40.59 109 ASN A O 1
ATOM 872 N N . VAL A 1 110 ? -2.681 14.833 -18.260 1.00 43.97 110 VAL A N 1
ATOM 873 C CA . VAL A 1 110 ? -3.282 15.780 -17.339 1.00 43.97 110 VAL A CA 1
ATOM 874 C C . VAL A 1 110 ? -2.710 17.134 -17.727 1.00 43.97 110 VAL A C 1
ATOM 876 O O . VAL A 1 110 ? -1.631 17.524 -17.289 1.00 43.97 110 VAL A O 1
ATOM 879 N N . SER A 1 111 ? -3.409 17.823 -18.627 1.00 38.38 111 SER A N 1
ATOM 880 C CA . SER A 1 111 ? -3.156 19.225 -18.945 1.00 38.38 111 SER A CA 1
ATOM 881 C C . SER A 1 111 ? -3.389 20.060 -17.683 1.00 38.38 111 SER A C 1
ATOM 883 O O . SER A 1 111 ? -4.490 20.555 -17.448 1.00 38.38 111 SER A O 1
ATOM 885 N N . CYS A 1 112 ? -2.353 20.242 -16.872 1.00 40.88 112 CYS A N 1
ATOM 886 C CA . CYS A 1 112 ? -2.324 21.277 -15.850 1.00 40.88 112 CYS A CA 1
ATOM 887 C C . CYS A 1 112 ? -1.896 22.581 -16.533 1.00 40.88 112 CYS A C 1
ATOM 889 O O . CYS A 1 112 ? -0.721 22.934 -16.518 1.00 40.88 112 CYS A O 1
ATOM 891 N N . LYS A 1 113 ? -2.830 23.281 -17.188 1.00 42.53 113 LYS A N 1
ATOM 892 C CA . LYS A 1 113 ? -2.601 24.694 -17.513 1.00 42.53 113 LYS A CA 1
ATOM 893 C C . LYS A 1 113 ? -2.699 25.466 -16.200 1.00 42.53 113 LYS A C 1
ATOM 895 O O . LYS A 1 113 ? -3.785 25.604 -15.646 1.00 42.53 113 LYS A O 1
ATOM 900 N N . GLU A 1 114 ? -1.555 25.891 -15.682 1.00 44.47 114 GLU A N 1
ATOM 901 C CA . GLU A 1 114 ? -1.441 26.740 -14.499 1.00 44.47 114 GLU A CA 1
ATOM 902 C C . GLU A 1 114 ? -2.130 28.091 -14.754 1.00 44.47 114 GLU A C 1
ATOM 904 O O . GLU A 1 114 ? -1.587 28.967 -15.416 1.00 44.47 114 GLU A O 1
ATOM 909 N N . ASN A 1 115 ? -3.347 28.251 -14.228 1.00 45.41 115 ASN A N 1
ATOM 910 C CA . ASN A 1 115 ? -3.926 29.546 -13.864 1.00 45.41 115 ASN A CA 1
ATOM 911 C C . ASN A 1 115 ? -4.260 29.471 -12.363 1.00 45.41 115 ASN A C 1
ATOM 913 O O . ASN A 1 115 ? -5.326 29.013 -11.952 1.00 45.41 115 ASN A O 1
ATOM 917 N N . GLU A 1 116 ? -3.291 29.851 -11.529 1.00 54.53 116 GLU A N 1
ATOM 918 C CA . GLU A 1 116 ? -3.127 29.395 -10.137 1.00 54.53 116 GLU A CA 1
ATOM 919 C C . GLU A 1 116 ? -4.079 29.984 -9.068 1.00 54.53 116 GLU A C 1
ATOM 921 O O . GLU A 1 116 ? -3.869 29.754 -7.878 1.00 54.53 116 GLU A O 1
ATOM 926 N N . LYS A 1 117 ? -5.162 30.694 -9.417 1.00 49.34 117 LYS A N 1
ATOM 927 C CA . LYS A 1 117 ? -6.129 31.189 -8.402 1.00 49.34 117 LYS A CA 1
ATOM 928 C C . LYS A 1 117 ? -7.600 30.963 -8.738 1.00 49.34 117 LYS A C 1
ATOM 930 O O . LYS A 1 117 ? -8.353 30.524 -7.864 1.00 49.34 117 LYS A O 1
ATOM 935 N N . ASP A 1 118 ? -7.996 31.184 -9.987 1.00 49.31 118 ASP A N 1
ATOM 936 C CA . ASP A 1 118 ? -9.400 31.038 -10.391 1.00 49.31 118 ASP A CA 1
ATOM 937 C C . ASP A 1 118 ? -9.818 29.558 -10.525 1.00 49.31 118 ASP A C 1
ATOM 939 O O . ASP A 1 118 ? -10.943 29.199 -10.172 1.00 49.31 118 ASP A O 1
ATOM 943 N N . ASP A 1 119 ? -8.888 28.664 -10.899 1.00 59.47 119 ASP A N 1
ATOM 944 C CA . ASP A 1 119 ? -9.138 27.213 -11.010 1.00 59.47 119 ASP A CA 1
ATOM 945 C C . ASP A 1 119 ? -9.311 26.535 -9.638 1.00 59.47 119 ASP A C 1
ATOM 947 O O . ASP A 1 119 ? -10.176 25.678 -9.448 1.00 59.47 119 ASP A O 1
ATOM 951 N N . TYR A 1 120 ? -8.541 26.956 -8.628 1.00 58.78 120 TYR A N 1
ATOM 952 C CA . TYR A 1 120 ? -8.642 26.369 -7.289 1.00 58.78 120 TYR A CA 1
ATOM 953 C C . TYR A 1 120 ? -9.995 26.668 -6.638 1.00 58.78 120 TYR A C 1
ATOM 955 O O . TYR A 1 120 ? -10.621 25.766 -6.081 1.00 58.78 120 TYR A O 1
ATOM 963 N N . THR A 1 121 ? -10.471 27.913 -6.734 1.00 64.50 121 THR A N 1
ATOM 964 C CA . THR A 1 121 ? -11.748 28.327 -6.132 1.00 64.50 121 THR A CA 1
ATOM 965 C C . THR A 1 121 ? -12.921 27.590 -6.772 1.00 64.50 121 THR A C 1
ATOM 967 O O . THR A 1 121 ? -13.789 27.086 -6.059 1.00 64.50 121 THR A O 1
ATOM 970 N N . HIS A 1 122 ? -12.920 27.447 -8.098 1.00 71.44 122 HIS A N 1
ATOM 971 C CA . HIS A 1 122 ? -13.957 26.706 -8.812 1.00 71.44 122 HIS A CA 1
ATOM 972 C C . HIS A 1 122 ? -13.944 25.203 -8.480 1.00 71.44 122 HIS A C 1
ATOM 974 O O . HIS A 1 122 ? -14.993 24.612 -8.204 1.00 71.44 122 HIS A O 1
ATOM 980 N N . ARG A 1 123 ? -12.760 24.578 -8.423 1.00 67.25 123 ARG A N 1
ATOM 981 C CA . ARG A 1 123 ? -12.614 23.159 -8.047 1.00 67.25 123 ARG A CA 1
ATOM 982 C C . ARG A 1 123 ? -12.997 22.915 -6.594 1.00 67.25 123 ARG A C 1
ATOM 984 O O . ARG A 1 123 ? -13.675 21.934 -6.299 1.00 67.25 123 ARG A O 1
ATOM 991 N N . PHE A 1 124 ? -12.632 23.828 -5.697 1.00 70.12 124 PHE A N 1
ATOM 992 C CA . PHE A 1 124 ? -13.060 23.787 -4.305 1.00 70.12 124 PHE A CA 1
ATOM 993 C C . PHE A 1 124 ? -14.580 23.945 -4.181 1.00 70.12 124 PHE A C 1
ATOM 995 O O . PHE A 1 124 ? -15.195 23.189 -3.437 1.00 70.12 124 PHE A O 1
ATOM 1002 N N . GLN A 1 125 ? -15.206 24.859 -4.931 1.00 68.12 125 GLN A N 1
ATOM 1003 C CA . GLN A 1 125 ? -16.663 25.024 -4.929 1.00 68.12 125 GLN A CA 1
ATOM 1004 C C . GLN A 1 125 ? -17.393 23.783 -5.458 1.00 68.12 125 GLN A C 1
ATOM 1006 O O . GLN A 1 125 ? -18.314 23.292 -4.812 1.00 68.12 125 GLN A O 1
ATOM 1011 N N . THR A 1 126 ? -16.932 23.217 -6.573 1.00 73.31 126 THR A N 1
ATOM 1012 C CA . THR A 1 126 ? -17.472 21.966 -7.135 1.00 73.31 126 THR A CA 1
ATOM 1013 C C . THR A 1 126 ? -17.356 20.801 -6.150 1.00 73.31 126 THR A C 1
ATOM 1015 O O . THR A 1 126 ? -18.211 19.922 -6.112 1.00 73.31 126 THR A O 1
ATOM 1018 N N . PHE A 1 127 ? -16.314 20.803 -5.320 1.00 66.81 127 PHE A N 1
ATOM 1019 C CA . PHE A 1 127 ? -16.084 19.784 -4.304 1.00 66.81 127 PHE A CA 1
ATOM 1020 C C . PHE A 1 127 ? -16.881 20.018 -3.011 1.00 66.81 127 PHE A C 1
ATOM 1022 O O . PHE A 1 127 ? -17.354 19.066 -2.397 1.00 66.81 127 PHE A O 1
ATOM 1029 N N . ILE A 1 128 ? -17.039 21.271 -2.573 1.00 70.25 128 ILE A N 1
ATOM 1030 C CA . ILE A 1 128 ? -17.711 21.605 -1.309 1.00 70.25 128 ILE A CA 1
ATOM 1031 C C . ILE A 1 128 ? -19.233 21.632 -1.448 1.00 70.25 128 ILE A C 1
ATOM 1033 O O . ILE A 1 128 ? -19.937 21.372 -0.477 1.00 70.25 128 ILE A O 1
ATOM 1037 N N . GLU A 1 129 ? -19.759 21.943 -2.630 1.00 77.06 129 GLU A N 1
ATOM 1038 C CA . GLU A 1 129 ? -21.197 22.101 -2.835 1.00 77.06 129 GLU A CA 1
ATOM 1039 C C . GLU A 1 129 ? -21.974 20.785 -2.638 1.00 77.06 129 GLU A C 1
ATOM 1041 O O . GLU A 1 129 ? -22.956 20.797 -1.894 1.00 77.06 129 GLU A O 1
ATOM 1046 N N . PRO A 1 130 ? -21.525 19.623 -3.156 1.00 72.06 130 PRO A N 1
ATOM 1047 C CA . PRO A 1 130 ? -22.165 18.342 -2.856 1.00 72.06 130 PRO A CA 1
ATOM 1048 C C . PRO A 1 130 ? -22.088 17.954 -1.371 1.00 72.06 130 PRO A C 1
ATOM 1050 O O . PRO A 1 130 ? -23.021 17.339 -0.855 1.00 72.06 130 PRO A O 1
ATOM 1053 N N . LEU A 1 131 ? -21.018 18.357 -0.666 1.00 57.00 131 LEU A N 1
ATOM 1054 C CA . LEU A 1 131 ? -20.896 18.180 0.789 1.00 57.00 131 LEU A CA 1
ATOM 1055 C C . LEU A 1 131 ? -21.922 19.047 1.537 1.00 57.00 131 LEU A C 1
ATOM 1057 O O . LEU A 1 131 ? -22.601 18.574 2.443 1.00 57.00 131 LEU A O 1
ATOM 1061 N N . ARG A 1 132 ? -22.094 20.312 1.131 1.00 68.12 132 ARG A N 1
ATOM 1062 C CA . ARG A 1 132 ? -23.082 21.237 1.721 1.00 68.12 132 ARG A CA 1
ATOM 1063 C C . ARG A 1 132 ? -24.520 20.802 1.461 1.00 68.12 132 ARG A C 1
ATOM 1065 O O . ARG A 1 132 ? -25.360 20.907 2.351 1.00 68.12 132 ARG A O 1
ATOM 1072 N N . ARG A 1 133 ? -24.789 20.291 0.257 1.00 78.38 133 ARG A N 1
ATOM 1073 C CA . ARG A 1 133 ? -26.088 19.735 -0.149 1.00 78.38 133 ARG A CA 1
ATOM 1074 C C . ARG A 1 133 ? -26.358 18.345 0.422 1.00 78.38 133 ARG A C 1
ATOM 1076 O O . ARG A 1 133 ? -27.419 17.798 0.143 1.00 78.38 133 ARG A O 1
ATOM 1083 N N . LYS A 1 134 ? -25.428 17.783 1.208 1.00 61.31 134 LYS A N 1
ATOM 1084 C CA . LYS A 1 134 ? -25.540 16.451 1.824 1.00 61.31 134 LYS A CA 1
ATOM 1085 C C . LYS A 1 134 ? -25.751 15.330 0.797 1.00 61.31 134 LYS A C 1
ATOM 1087 O O . LYS A 1 134 ? -26.383 14.325 1.091 1.00 61.31 134 LYS A O 1
ATOM 1092 N N . GLN A 1 135 ? -25.247 15.518 -0.423 1.00 57.31 135 GLN A N 1
ATOM 1093 C CA . GLN A 1 135 ? -25.274 14.493 -1.473 1.00 57.31 135 GLN A CA 1
ATOM 1094 C C . GLN A 1 135 ? -24.177 13.451 -1.266 1.00 57.31 135 GLN A C 1
ATOM 1096 O O . GLN A 1 135 ? -24.337 12.295 -1.641 1.00 57.31 135 GLN A O 1
ATOM 1101 N N . PHE A 1 136 ? -23.063 13.875 -0.673 1.00 46.69 136 PHE A N 1
ATOM 1102 C CA . PHE A 1 136 ? -21.991 12.996 -0.239 1.00 46.69 136 PHE A CA 1
ATOM 1103 C C . PHE A 1 136 ? -21.626 13.350 1.194 1.00 46.69 136 PHE A C 1
ATOM 1105 O O . PHE A 1 136 ? -21.505 14.528 1.530 1.00 46.69 136 PHE A O 1
ATOM 1112 N N . ASP A 1 137 ? -21.391 12.331 2.013 1.00 42.59 137 ASP A N 1
ATOM 1113 C CA . ASP A 1 137 ? -20.982 12.514 3.408 1.00 42.59 137 ASP A CA 1
ATOM 1114 C C . ASP A 1 137 ? -19.544 13.018 3.498 1.00 42.59 137 ASP A C 1
ATOM 1116 O O . ASP A 1 137 ? -19.175 13.779 4.395 1.00 42.59 137 ASP A O 1
ATOM 1120 N N . LYS A 1 138 ? -18.707 12.594 2.541 1.00 45.19 138 LYS A N 1
ATOM 1121 C CA . LYS A 1 138 ? -17.316 12.998 2.483 1.00 45.19 138 LYS A CA 1
ATOM 1122 C C . LYS A 1 138 ? -16.677 12.773 1.124 1.00 45.19 138 LYS A C 1
ATOM 1124 O O . LYS A 1 138 ? -16.841 11.733 0.496 1.00 45.19 138 LYS A O 1
ATOM 1129 N N . LEU A 1 139 ? -15.836 13.719 0.726 1.00 51.12 139 LEU A N 1
ATOM 1130 C CA . LEU A 1 139 ? -15.046 13.643 -0.492 1.00 51.12 139 LEU A CA 1
ATOM 1131 C C . LEU A 1 139 ? -13.558 13.776 -0.142 1.00 51.12 139 LEU A C 1
ATOM 1133 O O . LEU A 1 139 ? -13.180 14.429 0.835 1.00 51.12 139 LEU A O 1
ATOM 1137 N N . VAL A 1 140 ? -12.693 13.132 -0.926 1.00 54.28 140 VAL A N 1
ATOM 1138 C CA . VAL A 1 140 ? -11.233 13.297 -0.857 1.00 54.28 140 VAL A CA 1
ATOM 1139 C C . VAL A 1 140 ? -10.777 13.824 -2.207 1.00 54.28 140 VAL A C 1
ATOM 1141 O O . VAL A 1 140 ? -10.943 13.144 -3.215 1.00 54.28 140 VAL A O 1
ATOM 1144 N N . LEU A 1 141 ? -10.228 15.038 -2.224 1.00 58.19 141 LEU A N 1
ATOM 1145 C CA . LEU A 1 141 ? -9.698 15.638 -3.442 1.00 58.19 141 LEU A CA 1
ATOM 1146 C C . LEU A 1 141 ? -8.232 15.242 -3.594 1.00 58.19 141 LEU A C 1
ATOM 1148 O O . LEU A 1 141 ? -7.402 15.581 -2.748 1.00 58.19 141 LEU A O 1
ATOM 1152 N N . SER A 1 142 ? -7.913 14.547 -4.680 1.00 56.88 142 SER A N 1
ATOM 1153 C CA . SER A 1 142 ? -6.539 14.315 -5.115 1.00 56.88 142 SER A CA 1
ATOM 1154 C C . SER A 1 142 ? -6.161 15.296 -6.222 1.00 56.88 142 SER A C 1
ATOM 1156 O O . SER A 1 142 ? -6.997 15.696 -7.031 1.00 56.88 142 SER A O 1
ATOM 1158 N N . ARG A 1 143 ? -4.877 15.648 -6.288 1.00 61.78 143 ARG A N 1
ATOM 1159 C CA . ARG A 1 143 ? -4.273 16.364 -7.417 1.00 61.78 143 ARG A CA 1
ATOM 1160 C C . ARG A 1 143 ? -3.072 15.574 -7.922 1.00 61.78 143 ARG A C 1
ATOM 1162 O O . ARG A 1 143 ? -2.418 14.903 -7.128 1.00 61.78 143 ARG A O 1
ATOM 1169 N N . SER A 1 144 ? -2.774 15.688 -9.207 1.00 65.44 144 SER A N 1
ATOM 1170 C CA . SER A 1 144 ? -1.575 15.130 -9.831 1.00 65.44 144 SER A CA 1
ATOM 1171 C C . SER A 1 144 ? -0.699 16.257 -10.367 1.00 65.44 144 SER A C 1
ATOM 1173 O O . SER A 1 144 ? -1.205 17.314 -10.746 1.00 65.44 144 SER A O 1
ATOM 1175 N N . GLN A 1 145 ? 0.608 16.023 -10.412 1.00 68.44 145 GLN A N 1
ATOM 1176 C CA . GLN A 1 145 ? 1.569 16.893 -11.077 1.00 68.44 145 GLN A CA 1
ATOM 1177 C C . GLN A 1 145 ? 2.333 16.058 -12.099 1.00 68.44 145 GLN A C 1
ATOM 1179 O O . GLN A 1 145 ? 2.794 14.964 -11.778 1.00 68.44 145 GLN A O 1
ATOM 1184 N N . THR A 1 146 ? 2.464 16.585 -13.311 1.00 74.25 146 THR A N 1
ATOM 1185 C CA . THR A 1 146 ? 3.228 15.957 -14.388 1.00 74.25 146 THR A CA 1
ATOM 1186 C C . THR A 1 146 ? 4.478 16.787 -14.617 1.00 74.25 146 THR A C 1
ATOM 1188 O O . THR A 1 146 ? 4.381 17.982 -14.883 1.00 74.25 146 THR A O 1
ATOM 1191 N N . ILE A 1 147 ? 5.647 16.162 -14.491 1.00 74.75 147 ILE A N 1
ATOM 1192 C CA . ILE A 1 147 ? 6.941 16.823 -14.669 1.00 74.75 147 ILE A CA 1
ATOM 1193 C C . ILE A 1 147 ? 7.560 16.288 -15.964 1.00 74.75 147 ILE A C 1
ATOM 1195 O O . ILE A 1 147 ? 7.903 15.104 -16.018 1.00 74.75 147 ILE A O 1
ATOM 1199 N N . PRO A 1 148 ? 7.697 17.113 -17.017 1.00 77.50 148 PRO A N 1
ATOM 1200 C CA . PRO A 1 148 ? 8.423 16.721 -18.216 1.00 77.50 148 PRO A CA 1
ATOM 1201 C C . PRO A 1 148 ? 9.890 16.451 -17.874 1.00 77.50 148 PRO A C 1
ATOM 1203 O O . PRO A 1 148 ? 10.524 17.237 -17.175 1.00 77.50 148 PRO A O 1
ATOM 1206 N N . THR A 1 149 ? 10.461 15.373 -18.403 1.00 68.94 149 THR A N 1
ATOM 1207 C CA . THR A 1 149 ? 11.859 14.993 -18.130 1.00 68.94 149 THR A CA 1
ATOM 1208 C C . THR A 1 149 ? 12.883 15.931 -18.780 1.00 68.94 149 THR A C 1
ATOM 1210 O O . THR A 1 149 ? 14.072 15.852 -18.473 1.00 68.94 149 THR A O 1
ATOM 1213 N N . GLY A 1 150 ? 12.450 16.840 -19.665 1.00 60.19 150 GLY A N 1
ATOM 1214 C CA . GLY A 1 150 ? 13.274 17.931 -20.202 1.00 60.19 150 GLY A CA 1
ATOM 1215 C C . GLY A 1 150 ? 14.527 17.479 -20.964 1.00 60.19 150 GLY A C 1
ATOM 1216 O O . GLY A 1 150 ? 15.478 18.243 -21.064 1.00 60.19 150 GLY A O 1
ATOM 1217 N N . GLY A 1 151 ? 14.561 16.234 -21.453 1.00 61.41 151 GLY A N 1
ATOM 1218 C CA . GLY A 1 151 ? 15.741 15.636 -22.092 1.00 61.41 151 GLY A CA 1
ATOM 1219 C C . GLY A 1 151 ? 16.784 15.066 -21.120 1.00 61.41 151 GLY A C 1
ATOM 1220 O O . GLY A 1 151 ? 17.781 14.510 -21.569 1.00 61.41 151 GLY A O 1
ATOM 1221 N N . THR A 1 152 ? 16.560 15.146 -19.804 1.00 63.88 152 THR A N 1
ATOM 1222 C CA . THR A 1 152 ? 17.381 14.439 -18.811 1.00 63.88 152 THR A CA 1
ATOM 1223 C C . THR A 1 152 ? 16.926 12.985 -18.671 1.00 63.88 152 THR A C 1
ATOM 1225 O O . THR A 1 152 ? 15.729 12.687 -18.664 1.00 63.88 152 THR A O 1
ATOM 1228 N N . THR A 1 153 ? 17.876 12.057 -18.563 1.00 76.75 153 THR A N 1
ATOM 1229 C CA . THR A 1 153 ? 17.587 10.641 -18.310 1.00 76.75 153 THR A CA 1
ATOM 1230 C C . THR A 1 153 ? 17.221 10.454 -16.840 1.00 76.75 153 THR A C 1
ATOM 1232 O O . THR A 1 153 ? 18.088 10.468 -15.965 1.00 76.75 153 THR A O 1
ATOM 1235 N N . PHE A 1 154 ? 15.930 10.297 -16.555 1.00 84.81 154 PHE A N 1
ATOM 1236 C CA . PHE A 1 154 ? 15.460 9.867 -15.242 1.00 84.81 154 PHE A CA 1
ATOM 1237 C C . PHE A 1 154 ? 15.707 8.362 -15.085 1.00 84.81 154 PHE A C 1
ATOM 1239 O O . PHE A 1 154 ? 15.290 7.591 -15.943 1.00 84.81 154 PHE A O 1
ATOM 1246 N N . SER A 1 155 ? 16.364 7.961 -13.994 1.00 90.50 155 SER A N 1
ATOM 1247 C CA . SER A 1 155 ? 16.573 6.554 -13.625 1.00 90.50 155 SER A CA 1
ATOM 1248 C C . SER A 1 155 ? 15.584 6.161 -12.520 1.00 90.50 155 SER A C 1
ATOM 1250 O O . SER A 1 155 ? 15.755 6.591 -11.368 1.00 90.50 155 SER A O 1
ATOM 1252 N N . PRO A 1 156 ? 14.537 5.370 -12.833 1.00 91.75 156 PRO A N 1
ATOM 1253 C CA . PRO A 1 156 ? 13.638 4.813 -11.827 1.00 91.75 156 PRO A CA 1
ATOM 1254 C C . PRO A 1 156 ? 14.376 3.995 -10.766 1.00 91.75 156 PRO A C 1
ATOM 1256 O O . PRO A 1 156 ? 14.045 4.103 -9.584 1.00 91.75 156 PRO A O 1
ATOM 1259 N N . ALA A 1 157 ? 15.407 3.236 -11.154 1.00 92.06 157 ALA A N 1
ATOM 1260 C CA . ALA A 1 157 ? 16.206 2.468 -10.209 1.00 92.06 157 ALA A CA 1
ATOM 1261 C C . ALA A 1 157 ? 16.958 3.373 -9.222 1.00 92.06 157 ALA A C 1
ATOM 1263 O O . ALA A 1 157 ? 16.854 3.186 -8.009 1.00 92.06 157 ALA A O 1
ATOM 1264 N N . ALA A 1 158 ? 17.651 4.411 -9.702 1.00 92.19 158 ALA A N 1
ATOM 1265 C CA . ALA A 1 158 ? 18.334 5.360 -8.822 1.00 92.19 158 ALA A CA 1
ATOM 1266 C C . ALA A 1 158 ? 17.350 6.082 -7.883 1.00 92.19 158 ALA A C 1
ATOM 1268 O O . ALA A 1 158 ? 17.667 6.336 -6.718 1.00 92.19 158 ALA A O 1
ATOM 1269 N N . ALA A 1 159 ? 16.143 6.403 -8.364 1.00 91.50 159 ALA A N 1
ATOM 1270 C CA . ALA A 1 159 ? 15.089 6.992 -7.541 1.00 91.50 159 ALA A CA 1
ATOM 1271 C C . ALA A 1 159 ? 14.598 6.029 -6.445 1.00 91.50 159 ALA A C 1
ATOM 1273 O O . ALA A 1 159 ? 14.408 6.460 -5.307 1.00 91.50 159 ALA A O 1
ATOM 1274 N N . PHE A 1 160 ? 14.461 4.735 -6.749 1.00 93.94 160 PHE A N 1
ATOM 1275 C CA . PHE A 1 160 ? 14.145 3.701 -5.762 1.00 93.94 160 PHE A CA 1
ATOM 1276 C C . PHE A 1 160 ? 15.211 3.608 -4.661 1.00 93.94 160 PHE A C 1
ATOM 1278 O O . PHE A 1 160 ? 14.867 3.645 -3.479 1.00 93.94 160 PHE A O 1
ATOM 1285 N N . TYR A 1 161 ? 16.501 3.569 -5.018 1.00 92.94 161 TYR A N 1
ATOM 1286 C CA . TYR A 1 161 ? 17.584 3.495 -4.028 1.00 92.94 161 TYR A CA 1
ATOM 1287 C C . TYR A 1 161 ? 17.653 4.744 -3.134 1.00 92.94 161 TYR A C 1
ATOM 1289 O O . TYR A 1 161 ? 17.770 4.644 -1.913 1.00 92.94 161 TYR A O 1
ATOM 1297 N N . LYS A 1 162 ? 17.442 5.936 -3.702 1.00 92.31 162 LYS A N 1
ATOM 1298 C CA . LYS A 1 162 ? 17.299 7.167 -2.903 1.00 92.31 162 LYS A CA 1
ATOM 1299 C C . LYS A 1 162 ? 16.086 7.114 -1.968 1.00 92.31 162 LYS A C 1
ATOM 1301 O O . LYS A 1 162 ? 16.135 7.628 -0.850 1.00 92.31 162 LYS A O 1
ATOM 1306 N N . ALA A 1 163 ? 14.986 6.509 -2.413 1.00 89.69 163 ALA A N 1
ATOM 1307 C CA . ALA A 1 163 ? 13.772 6.389 -1.619 1.00 89.69 163 ALA A CA 1
ATOM 1308 C C . ALA A 1 163 ? 13.941 5.434 -0.428 1.00 89.69 163 ALA A C 1
ATOM 1310 O O . ALA A 1 163 ? 13.494 5.771 0.668 1.00 89.69 163 ALA A O 1
ATOM 1311 N N . ILE A 1 164 ? 14.615 4.289 -0.588 1.00 90.50 164 ILE A N 1
ATOM 1312 C CA . ILE A 1 164 ? 14.850 3.363 0.535 1.00 90.50 164 ILE A CA 1
ATOM 1313 C C . ILE A 1 164 ? 15.759 3.963 1.616 1.00 90.50 164 ILE A C 1
ATOM 1315 O O . ILE A 1 164 ? 15.532 3.718 2.801 1.00 90.50 164 ILE A O 1
ATOM 1319 N N . GLU A 1 165 ? 16.746 4.779 1.231 1.00 90.44 165 GLU A N 1
ATOM 1320 C CA . GLU A 1 165 ? 17.630 5.474 2.173 1.00 90.44 165 GLU A CA 1
ATOM 1321 C C . GLU A 1 165 ? 16.873 6.543 2.966 1.00 90.44 165 GLU A C 1
ATOM 1323 O O . GLU A 1 165 ? 17.039 6.669 4.185 1.00 90.44 165 GLU A O 1
ATOM 1328 N N . ARG A 1 166 ? 16.013 7.301 2.272 1.00 89.00 166 ARG A N 1
ATOM 1329 C CA . ARG A 1 166 ? 15.237 8.397 2.855 1.00 89.00 166 ARG A CA 1
ATOM 1330 C C . ARG A 1 166 ? 14.079 7.903 3.723 1.00 89.00 166 ARG A C 1
ATOM 1332 O O . ARG A 1 166 ? 13.874 8.415 4.821 1.00 89.00 166 ARG A O 1
ATOM 1339 N N . TYR A 1 167 ? 13.314 6.921 3.254 1.00 86.06 167 TYR A N 1
ATOM 1340 C CA . TYR A 1 167 ? 12.063 6.474 3.873 1.00 86.06 167 TYR A CA 1
ATOM 1341 C C . TYR A 1 167 ? 12.232 5.142 4.611 1.00 86.06 167 TYR A C 1
ATOM 1343 O O . TYR A 1 167 ? 11.542 4.160 4.339 1.00 86.06 167 TYR A O 1
ATOM 1351 N N . LYS A 1 168 ? 13.135 5.121 5.600 1.00 86.62 168 LYS A N 1
ATOM 1352 C CA . LYS A 1 168 ? 13.543 3.909 6.340 1.00 86.62 168 LYS A CA 1
ATOM 1353 C C . LYS A 1 168 ? 12.386 3.108 6.946 1.00 86.62 168 LYS A C 1
ATOM 1355 O O . LYS A 1 168 ? 12.479 1.882 7.001 1.00 86.62 168 LYS A O 1
ATOM 1360 N N . TYR A 1 169 ? 11.292 3.770 7.316 1.00 83.31 169 TYR A N 1
ATOM 1361 C CA . TYR A 1 169 ? 10.118 3.163 7.959 1.00 83.31 169 TYR A CA 1
ATOM 1362 C C . TYR A 1 169 ? 8.932 2.914 7.012 1.00 83.31 169 TYR A C 1
ATOM 1364 O O . TYR A 1 169 ? 7.865 2.525 7.471 1.00 83.31 169 TYR A O 1
ATOM 1372 N N . SER A 1 170 ? 9.087 3.135 5.703 1.00 84.94 170 SER A N 1
ATOM 1373 C CA . SER A 1 170 ? 8.010 2.958 4.718 1.00 84.94 170 SER A CA 1
ATOM 1374 C C . SER A 1 170 ? 8.244 1.751 3.820 1.00 84.94 170 SER A C 1
ATOM 1376 O O . SER A 1 170 ? 9.378 1.433 3.473 1.00 84.94 170 SER A O 1
ATOM 1378 N N . TYR A 1 171 ? 7.171 1.100 3.392 1.00 86.38 171 TYR A N 1
ATOM 1379 C CA . TYR A 1 171 ? 7.229 0.160 2.286 1.00 86.38 171 TYR A CA 1
ATOM 1380 C C . TYR A 1 171 ? 7.539 0.932 1.000 1.00 86.38 171 TYR A C 1
ATOM 1382 O O . TYR A 1 171 ? 6.782 1.824 0.609 1.00 86.38 171 TYR A O 1
ATOM 1390 N N . VAL A 1 172 ? 8.668 0.625 0.368 1.00 92.94 172 VAL A N 1
ATOM 1391 C CA . VAL A 1 172 ? 9.108 1.268 -0.879 1.00 92.94 172 VAL A CA 1
ATOM 1392 C C . VAL A 1 172 ? 9.055 0.232 -1.985 1.00 92.94 172 VAL A C 1
ATOM 1394 O O . VAL A 1 172 ? 9.565 -0.868 -1.795 1.00 92.94 172 VAL A O 1
ATOM 1397 N N . TYR A 1 173 ? 8.466 0.559 -3.130 1.00 95.44 173 TYR A N 1
ATOM 1398 C CA . TYR A 1 173 ? 8.388 -0.349 -4.272 1.00 95.44 173 TYR A CA 1
ATOM 1399 C C . TYR A 1 173 ? 8.656 0.372 -5.588 1.00 95.44 173 TYR A C 1
ATOM 1401 O O . TYR A 1 173 ? 8.277 1.527 -5.756 1.00 95.44 173 TYR A O 1
ATOM 1409 N N . LEU A 1 174 ? 9.276 -0.345 -6.516 1.00 96.31 174 LEU A N 1
ATOM 1410 C CA . LEU A 1 174 ? 9.412 -0.034 -7.927 1.00 96.31 174 LEU A CA 1
ATOM 1411 C C . LEU A 1 174 ? 8.918 -1.253 -8.706 1.00 96.31 174 LEU A C 1
ATOM 1413 O O . LEU A 1 174 ? 9.516 -2.321 -8.618 1.00 96.31 174 LEU A O 1
ATOM 1417 N N . CYS A 1 175 ? 7.841 -1.116 -9.465 1.00 95.12 175 CYS A N 1
ATOM 1418 C CA . CYS A 1 175 ? 7.357 -2.184 -10.332 1.00 95.12 175 CYS A CA 1
ATOM 1419 C C . CYS A 1 175 ? 7.099 -1.667 -11.740 1.00 95.12 175 CYS A C 1
ATOM 1421 O O . CYS A 1 175 ? 6.854 -0.479 -11.953 1.00 95.12 175 CYS A O 1
ATOM 1423 N N . HIS A 1 176 ? 7.176 -2.571 -12.704 1.00 92.38 176 HIS A N 1
ATOM 1424 C CA . HIS A 1 176 ? 6.906 -2.283 -14.099 1.00 92.38 176 HIS A CA 1
ATOM 1425 C C . HIS A 1 176 ? 6.183 -3.468 -14.726 1.00 92.38 176 HIS A C 1
ATOM 1427 O O . HIS A 1 176 ? 6.549 -4.614 -14.474 1.00 92.38 176 HIS A O 1
ATOM 1433 N N . THR A 1 177 ? 5.176 -3.178 -15.546 1.00 90.50 177 THR A N 1
ATOM 1434 C CA . THR A 1 177 ? 4.579 -4.120 -16.501 1.00 90.50 177 THR A CA 1
ATOM 1435 C C . THR A 1 177 ? 4.194 -3.350 -17.769 1.00 90.50 177 THR A C 1
ATOM 1437 O O . THR A 1 177 ? 3.875 -2.160 -17.657 1.00 90.50 177 THR A O 1
ATOM 1440 N N . PRO A 1 178 ? 4.150 -3.987 -18.950 1.00 84.88 178 PRO A N 1
ATOM 1441 C CA . PRO A 1 178 ? 3.603 -3.366 -20.161 1.00 84.88 178 PRO A CA 1
ATOM 1442 C C . PRO A 1 178 ? 2.174 -2.830 -19.976 1.00 84.88 178 PRO A C 1
ATOM 1444 O O . PRO A 1 178 ? 1.776 -1.826 -20.573 1.00 84.88 178 PRO A O 1
ATOM 1447 N N . GLU A 1 179 ? 1.384 -3.509 -19.141 1.00 82.12 179 GLU A N 1
ATOM 1448 C CA . GLU A 1 179 ? -0.016 -3.201 -18.872 1.00 82.12 179 GLU A CA 1
ATOM 1449 C C . GLU A 1 179 ? -0.192 -1.993 -17.958 1.00 82.12 179 GLU A C 1
ATOM 1451 O O . GLU A 1 179 ? -1.146 -1.250 -18.160 1.00 82.12 179 GLU A O 1
ATOM 1456 N N . THR A 1 180 ? 0.706 -1.788 -16.987 1.00 82.94 180 THR A N 1
ATOM 1457 C CA . THR A 1 180 ? 0.599 -0.730 -15.964 1.00 82.94 180 THR A CA 1
ATOM 1458 C C . THR A 1 180 ? 1.647 0.381 -16.091 1.00 82.94 180 THR A C 1
ATOM 1460 O O . THR A 1 180 ? 1.602 1.365 -15.357 1.00 82.94 180 THR A O 1
ATOM 1463 N N . GLY A 1 181 ? 2.643 0.230 -16.960 1.00 87.94 181 GLY A N 1
ATOM 1464 C CA . GLY A 1 181 ? 3.833 1.077 -16.946 1.00 87.94 181 GLY A CA 1
ATOM 1465 C C . GLY A 1 181 ? 4.627 0.953 -15.638 1.00 87.94 181 GLY A C 1
ATOM 1466 O O . GLY A 1 181 ? 4.453 0.005 -14.865 1.00 87.94 181 GLY A O 1
ATOM 1467 N N . THR A 1 182 ? 5.514 1.922 -15.395 1.00 88.75 182 THR A N 1
ATOM 1468 C CA . THR A 1 182 ? 6.410 1.949 -14.227 1.00 88.75 182 THR A CA 1
ATOM 1469 C C . THR A 1 182 ? 5.806 2.732 -13.065 1.00 88.75 182 THR A C 1
ATOM 1471 O O . THR A 1 182 ? 5.481 3.911 -13.211 1.00 88.75 182 THR A O 1
ATOM 1474 N N . TRP A 1 183 ? 5.752 2.114 -11.887 1.00 91.06 183 TRP A N 1
ATOM 1475 C CA . TRP A 1 183 ? 5.293 2.726 -10.643 1.00 91.06 183 TRP A CA 1
ATOM 1476 C C . TRP A 1 183 ? 6.404 2.717 -9.602 1.00 91.06 183 TRP A C 1
ATOM 1478 O O . TRP A 1 183 ? 6.984 1.673 -9.319 1.00 91.06 183 TRP A O 1
ATOM 1488 N N . LEU A 1 184 ? 6.653 3.876 -8.996 1.00 88.62 184 LEU A N 1
ATOM 1489 C CA . LEU A 1 184 ? 7.500 4.034 -7.818 1.00 88.62 184 LEU A CA 1
ATOM 1490 C C . LEU A 1 184 ? 6.642 4.609 -6.693 1.00 88.62 184 LEU A C 1
ATOM 1492 O O . LEU A 1 184 ? 6.024 5.661 -6.862 1.00 88.62 184 LEU A O 1
ATOM 1496 N N . GLY A 1 185 ? 6.612 3.940 -5.545 1.00 86.12 185 GLY A N 1
ATOM 1497 C CA . GLY A 1 185 ? 5.814 4.372 -4.404 1.00 86.12 185 GLY A CA 1
ATOM 1498 C C . GLY A 1 185 ? 6.505 4.137 -3.070 1.00 86.12 185 GLY A C 1
ATOM 1499 O O . GLY A 1 185 ? 7.332 3.242 -2.921 1.00 86.12 185 GLY A O 1
ATOM 1500 N N . CYS A 1 186 ? 6.157 4.974 -2.095 1.00 84.12 186 CYS A N 1
ATOM 1501 C CA . CYS A 1 186 ? 6.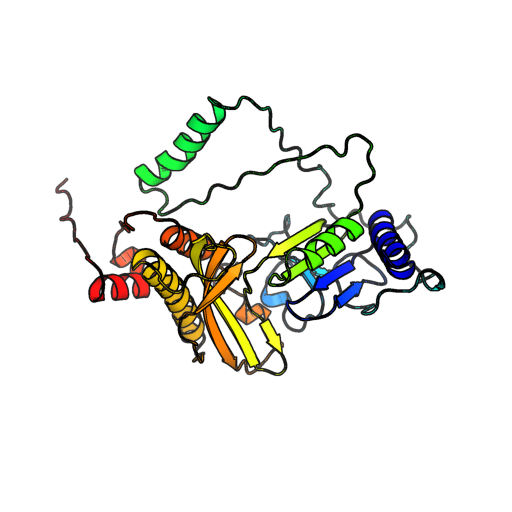616 4.895 -0.710 1.00 84.12 186 CYS A CA 1
ATOM 1502 C C . CYS A 1 186 ? 5.391 5.061 0.192 1.00 84.12 186 CYS A C 1
ATOM 1504 O O . CYS A 1 186 ? 4.827 6.153 0.249 1.00 84.12 186 CYS A O 1
ATOM 1506 N N . THR A 1 187 ? 4.956 4.001 0.872 1.00 79.69 187 THR A N 1
ATOM 1507 C CA . THR A 1 187 ? 3.790 4.045 1.767 1.00 79.69 187 THR A CA 1
ATOM 1508 C C . THR A 1 187 ? 4.166 3.604 3.182 1.00 79.69 187 THR A C 1
ATOM 1510 O O . THR A 1 187 ? 4.812 2.569 3.345 1.00 79.69 187 THR A O 1
ATOM 1513 N N . PRO A 1 188 ? 3.813 4.369 4.229 1.00 70.62 188 PRO A N 1
ATOM 1514 C CA . PRO A 1 188 ? 3.955 3.925 5.615 1.00 70.62 188 PRO A CA 1
ATOM 1515 C C . PRO A 1 188 ? 2.804 3.008 6.061 1.00 70.62 188 PRO A C 1
ATOM 1517 O O . PRO A 1 188 ? 2.891 2.395 7.120 1.00 70.62 188 PRO A O 1
ATOM 1520 N N . GLU A 1 189 ? 1.721 2.939 5.284 1.00 69.31 189 GLU A N 1
ATOM 1521 C CA . GLU A 1 189 ? 0.481 2.270 5.671 1.00 69.31 189 GLU A CA 1
ATOM 1522 C C . GLU A 1 189 ? 0.467 0.834 5.144 1.00 69.31 189 GLU A C 1
ATOM 1524 O O . GLU A 1 189 ? 0.465 0.597 3.931 1.00 69.31 189 GLU A O 1
ATOM 1529 N N . ILE A 1 190 ? 0.484 -0.118 6.077 1.00 75.00 190 ILE A N 1
ATOM 1530 C CA . ILE A 1 190 ? 0.315 -1.542 5.797 1.00 75.00 190 ILE A CA 1
ATOM 1531 C C . ILE A 1 190 ? -1.179 -1.832 5.822 1.00 75.00 190 ILE A C 1
ATOM 1533 O O . ILE A 1 190 ? -1.856 -1.571 6.808 1.00 75.00 190 ILE A O 1
ATOM 1537 N N . ILE A 1 191 ? -1.683 -2.394 4.733 1.00 74.25 191 ILE A N 1
ATOM 1538 C CA . ILE A 1 191 ? -3.083 -2.808 4.646 1.00 74.25 191 ILE A CA 1
ATOM 1539 C C . ILE A 1 191 ? -3.270 -4.149 5.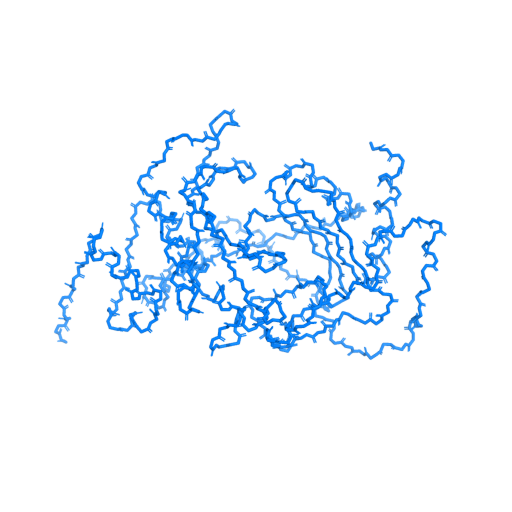346 1.00 74.25 191 ILE A C 1
ATOM 1541 O O . ILE A 1 191 ? -4.178 -4.321 6.138 1.00 74.25 191 ILE A O 1
ATOM 1545 N N . LEU A 1 192 ? -2.428 -5.115 5.008 1.00 78.69 192 LEU A N 1
ATOM 1546 C CA . LEU A 1 192 ? -2.474 -6.461 5.540 1.00 78.69 192 LEU A CA 1
ATOM 1547 C C . LEU A 1 192 ? -1.132 -7.117 5.223 1.00 78.69 192 LEU A C 1
ATOM 1549 O O . LEU A 1 192 ? -0.583 -6.916 4.139 1.00 78.69 192 LEU A O 1
ATOM 1553 N N . SER A 1 193 ? -0.598 -7.881 6.161 1.00 84.31 193 SER A N 1
ATOM 1554 C CA . SER A 1 193 ? 0.666 -8.589 6.009 1.00 84.31 193 SER A CA 1
ATOM 1555 C C . SER A 1 193 ? 0.637 -9.837 6.875 1.00 84.31 193 SER A C 1
ATOM 1557 O O . SER A 1 193 ? 0.017 -9.837 7.929 1.00 84.31 193 SER A O 1
ATOM 1559 N N . GLY A 1 194 ? 1.271 -10.919 6.452 1.00 81.06 194 GLY A N 1
ATOM 1560 C CA . GLY A 1 194 ? 1.269 -12.144 7.237 1.00 81.06 194 GLY A CA 1
ATOM 1561 C C . GLY A 1 194 ? 2.184 -13.207 6.668 1.00 81.06 194 GLY A C 1
ATOM 1562 O O . GLY A 1 194 ? 2.461 -13.242 5.468 1.00 81.06 194 GLY A O 1
ATOM 1563 N N . GLU A 1 195 ? 2.660 -14.075 7.550 1.00 76.50 195 GLU A N 1
ATOM 1564 C CA . GLU A 1 195 ? 3.475 -15.233 7.203 1.00 76.50 195 GLU A CA 1
ATOM 1565 C C . GLU A 1 195 ? 3.106 -16.394 8.132 1.00 76.50 195 GLU A C 1
ATOM 1567 O O . GLU A 1 195 ? 2.817 -16.195 9.308 1.00 76.50 195 GLU A O 1
ATOM 1572 N N . LYS A 1 196 ? 3.124 -17.630 7.617 1.00 75.31 196 LYS A N 1
ATOM 1573 C CA . LYS A 1 196 ? 2.935 -18.857 8.421 1.00 75.31 196 LYS A CA 1
ATOM 1574 C C . LYS A 1 196 ? 1.640 -18.896 9.255 1.00 75.31 196 LYS A C 1
ATOM 1576 O O . LYS A 1 196 ? 1.583 -19.591 10.260 1.00 75.31 196 LYS A O 1
ATOM 1581 N N . GLY A 1 197 ? 0.590 -18.211 8.800 1.00 77.81 197 GLY A N 1
ATOM 1582 C CA . GLY A 1 197 ? -0.724 -18.214 9.457 1.00 77.81 197 GLY A CA 1
ATOM 1583 C C . GLY A 1 197 ? -0.913 -17.097 10.480 1.00 77.81 197 GLY A C 1
ATOM 1584 O O . GLY A 1 197 ? -2.042 -16.886 10.902 1.00 77.81 197 GLY A O 1
ATOM 1585 N N . GLU A 1 198 ? 0.137 -16.338 10.797 1.00 86.00 198 GLU A N 1
ATOM 1586 C CA . GLU A 1 198 ? 0.054 -15.133 11.620 1.00 86.00 198 GLU A CA 1
ATOM 1587 C C . GLU A 1 198 ? -0.018 -13.903 10.722 1.00 86.00 198 GLU A C 1
ATOM 1589 O O . GLU A 1 198 ? 0.886 -13.630 9.923 1.00 86.00 198 GLU A O 1
ATOM 1594 N N . TRP A 1 199 ? -1.111 -13.162 10.852 1.00 86.94 199 TRP A N 1
ATOM 1595 C CA . TRP A 1 199 ? -1.395 -11.980 10.057 1.00 86.94 199 TRP A CA 1
ATOM 1596 C C . TRP A 1 199 ? -1.488 -10.752 10.933 1.00 86.94 199 TRP A C 1
ATOM 1598 O O . TRP A 1 199 ? -1.816 -10.825 12.112 1.00 86.94 199 TRP A O 1
ATOM 1608 N N . HIS A 1 200 ? -1.194 -9.609 10.334 1.00 87.06 200 HIS A N 1
ATOM 1609 C CA . HIS A 1 200 ? -1.300 -8.324 10.968 1.00 87.06 200 HIS A CA 1
ATOM 1610 C C . HIS A 1 200 ? -1.799 -7.239 10.019 1.00 87.06 200 HIS A C 1
ATOM 1612 O O . HIS A 1 200 ? -1.518 -7.226 8.818 1.00 87.06 200 HIS A O 1
ATOM 1618 N N . THR A 1 201 ? -2.522 -6.290 10.595 1.00 86.25 201 THR A N 1
ATOM 1619 C CA . THR A 1 201 ? -2.892 -5.012 9.984 1.00 86.25 201 THR A CA 1
ATOM 1620 C C . THR A 1 201 ? -2.619 -3.896 10.983 1.00 86.25 201 THR A C 1
ATOM 1622 O O . THR A 1 201 ? -2.432 -4.150 12.172 1.00 86.25 201 THR A O 1
ATOM 1625 N N . VAL A 1 202 ? -2.605 -2.650 10.519 1.00 85.44 202 VAL A N 1
ATOM 1626 C CA . VAL A 1 202 ? -2.368 -1.491 11.379 1.00 85.44 202 VAL A CA 1
ATOM 1627 C C . VAL A 1 202 ? -3.494 -0.475 11.251 1.00 85.44 202 VAL A C 1
ATOM 1629 O O . VAL A 1 202 ? -3.966 -0.191 10.152 1.00 85.44 202 VAL A O 1
ATOM 1632 N N . ALA A 1 203 ? -3.903 0.107 12.376 1.00 84.38 203 ALA A N 1
ATOM 1633 C CA . ALA A 1 203 ? -4.593 1.391 12.372 1.00 84.38 203 ALA A CA 1
ATOM 1634 C C . ALA A 1 203 ? -3.534 2.485 12.443 1.00 84.38 203 ALA A C 1
ATOM 1636 O O . ALA A 1 203 ? -2.823 2.560 13.444 1.00 84.38 203 ALA A O 1
ATOM 1637 N N . LEU A 1 204 ? -3.424 3.310 11.403 1.00 81.75 204 LEU A N 1
ATOM 1638 C CA . LEU A 1 204 ? -2.479 4.424 11.341 1.00 81.75 204 LEU A CA 1
ATOM 1639 C C . LEU A 1 204 ? -3.242 5.739 11.152 1.00 81.75 204 LEU A C 1
ATOM 1641 O O . LEU A 1 204 ? -3.710 6.051 10.057 1.00 81.75 204 LEU A O 1
ATOM 1645 N N . ALA A 1 205 ? -3.384 6.504 12.226 1.00 80.25 205 ALA A N 1
ATOM 1646 C CA . ALA A 1 205 ? -4.196 7.711 12.269 1.00 80.25 205 ALA A CA 1
ATOM 1647 C C . ALA A 1 205 ? -3.695 8.685 13.343 1.00 80.25 205 ALA A C 1
ATOM 1649 O O . ALA A 1 205 ? -2.739 8.417 14.064 1.00 80.25 205 ALA A O 1
ATOM 1650 N N . GLY A 1 206 ? -4.265 9.890 13.368 1.00 81.19 206 GLY A N 1
ATOM 1651 C CA . GLY A 1 206 ? -3.662 11.026 14.059 1.00 81.19 206 GLY A CA 1
ATOM 1652 C C . GLY A 1 206 ? -2.397 11.497 13.335 1.00 81.19 206 GLY A C 1
ATOM 1653 O O . GLY A 1 206 ? -1.639 10.719 12.758 1.00 81.19 206 GLY A O 1
ATOM 1654 N N . THR A 1 207 ? -2.173 12.801 13.260 1.00 82.56 207 THR A N 1
ATOM 1655 C CA . THR A 1 207 ? -0.994 13.356 12.588 1.00 82.56 207 THR A CA 1
ATOM 1656 C C . THR A 1 207 ? -0.495 14.579 13.322 1.00 82.56 207 THR A C 1
ATOM 1658 O O . THR A 1 207 ? -1.211 15.570 13.469 1.00 82.56 207 THR A O 1
ATOM 1661 N N . GLN A 1 208 ? 0.775 14.543 13.708 1.00 85.88 208 GLN A N 1
ATOM 1662 C CA . GLN A 1 208 ? 1.460 15.679 14.305 1.00 85.88 208 GLN A CA 1
ATOM 1663 C C . GLN A 1 208 ? 2.866 15.837 13.710 1.00 85.88 208 GLN A C 1
ATOM 1665 O O . GLN A 1 208 ? 3.492 14.843 13.336 1.00 85.88 208 GLN A O 1
ATOM 1670 N N . PRO A 1 209 ? 3.386 17.070 13.586 1.00 86.25 209 PRO A N 1
ATOM 1671 C CA . PRO A 1 209 ? 4.777 17.281 13.208 1.00 86.25 209 PRO A CA 1
ATOM 1672 C C . PRO A 1 209 ? 5.725 16.655 14.231 1.00 86.25 209 PRO A C 1
ATOM 1674 O O . PRO A 1 209 ? 5.441 16.646 15.430 1.00 86.25 209 PRO A O 1
ATOM 1677 N N . LEU A 1 210 ? 6.883 16.196 13.766 1.00 85.44 210 LEU A N 1
ATOM 1678 C CA . LEU A 1 210 ? 7.975 15.830 14.663 1.00 85.44 210 LEU A CA 1
ATOM 1679 C C . LEU A 1 210 ? 8.475 17.079 15.403 1.00 85.44 210 LEU A C 1
ATOM 1681 O O . LEU A 1 210 ? 8.650 18.137 14.794 1.00 85.44 210 LEU A O 1
ATOM 1685 N N . ARG A 1 211 ? 8.741 16.964 16.707 1.00 79.56 211 ARG A N 1
ATOM 1686 C CA . ARG A 1 211 ? 9.323 18.057 17.504 1.00 79.56 211 ARG A CA 1
ATOM 1687 C C . ARG A 1 211 ? 10.826 17.834 17.592 1.00 79.56 211 ARG A C 1
ATOM 1689 O O . ARG A 1 211 ? 11.249 16.837 18.155 1.00 79.56 211 ARG A O 1
ATOM 1696 N N . ASN A 1 212 ? 11.629 18.714 16.990 1.00 81.81 212 ASN A N 1
ATOM 1697 C CA . ASN A 1 212 ? 13.096 18.575 16.915 1.00 81.81 212 ASN A CA 1
ATOM 1698 C C . ASN A 1 212 ? 13.570 17.226 16.341 1.00 81.81 212 ASN A C 1
ATOM 1700 O O . ASN A 1 212 ? 14.622 16.714 16.705 1.00 81.81 212 ASN A O 1
ATOM 1704 N N . GLY A 1 213 ? 12.780 16.637 15.439 1.00 81.56 213 GLY A N 1
ATOM 1705 C CA . GLY A 1 213 ? 13.073 15.316 14.895 1.00 81.56 213 GLY A CA 1
ATOM 1706 C C . GLY A 1 213 ? 12.793 14.164 15.861 1.00 81.56 213 GLY A C 1
ATOM 1707 O O . GLY A 1 213 ? 13.193 13.051 15.549 1.00 81.56 213 GLY A O 1
ATOM 1708 N N . GLU A 1 214 ? 12.091 14.378 16.971 1.00 86.62 214 GLU A N 1
ATOM 1709 C CA . GLU A 1 214 ? 11.653 13.342 17.912 1.00 86.62 214 GLU A CA 1
ATOM 1710 C C . GLU A 1 214 ? 10.142 13.086 17.816 1.00 86.62 214 GLU A C 1
ATOM 1712 O O . GLU A 1 214 ? 9.375 13.902 17.287 1.00 86.62 214 GLU A O 1
ATOM 1717 N N . LEU A 1 215 ? 9.721 11.914 18.302 1.00 88.62 215 LEU A N 1
ATOM 1718 C CA . LEU A 1 215 ? 8.312 11.533 18.350 1.00 88.62 215 LEU A CA 1
ATOM 1719 C C . LEU A 1 215 ? 7.596 12.294 19.479 1.00 88.62 215 LEU A C 1
ATOM 1721 O O . LEU A 1 215 ? 8.115 12.347 20.595 1.00 88.62 215 LEU A O 1
ATOM 1725 N N . PRO A 1 216 ? 6.406 12.863 19.226 1.00 86.56 216 PRO A N 1
ATOM 1726 C CA . PRO A 1 216 ? 5.617 13.517 20.257 1.00 86.56 216 PRO A CA 1
ATOM 1727 C C . PRO A 1 216 ? 5.144 12.503 21.304 1.00 86.56 216 PRO A C 1
ATOM 1729 O O . PRO A 1 216 ? 4.596 11.448 20.976 1.00 86.56 216 PRO A O 1
ATOM 1732 N N . THR A 1 217 ? 5.335 12.854 22.572 1.00 85.56 217 THR A N 1
ATOM 1733 C CA . THR A 1 217 ? 4.836 12.102 23.732 1.00 85.56 217 THR A CA 1
ATOM 1734 C C . THR A 1 217 ? 3.396 12.474 24.080 1.00 85.56 217 THR A C 1
ATOM 1736 O O . THR A 1 217 ? 2.641 11.645 24.582 1.00 85.56 217 THR A O 1
ATOM 1739 N N . GLU A 1 218 ? 2.997 13.710 23.780 1.00 88.12 218 GLU A N 1
ATOM 1740 C CA . GLU A 1 218 ? 1.663 14.238 24.049 1.00 88.12 218 GLU A CA 1
ATOM 1741 C C . GLU A 1 218 ? 0.835 14.323 22.771 1.00 88.12 218 GLU A C 1
ATOM 1743 O O . GLU A 1 218 ? 1.267 14.888 21.767 1.00 88.12 218 GLU A O 1
ATOM 1748 N N . TRP A 1 219 ? -0.388 13.804 22.846 1.00 89.94 219 TRP A N 1
ATOM 1749 C CA . TRP A 1 219 ? -1.361 13.805 21.762 1.00 89.94 219 TRP A CA 1
ATOM 1750 C C . TRP A 1 219 ? -2.652 14.440 22.257 1.00 89.94 219 TRP A C 1
ATOM 1752 O O . TRP A 1 219 ? -3.108 14.125 23.356 1.00 89.94 219 TRP A O 1
ATOM 1762 N N . ASP A 1 220 ? -3.224 15.337 21.457 1.00 85.75 220 ASP A N 1
ATOM 1763 C CA . ASP A 1 220 ? -4.524 15.931 21.762 1.00 85.75 220 ASP A CA 1
ATOM 1764 C C . ASP A 1 220 ? -5.659 14.906 21.600 1.00 85.75 220 ASP A C 1
ATOM 1766 O O . ASP A 1 220 ? -5.523 13.895 20.902 1.00 85.75 220 ASP A O 1
ATOM 1770 N N . ASP A 1 221 ? -6.790 15.179 22.252 1.00 80.94 221 ASP A N 1
ATOM 1771 C CA . ASP A 1 221 ? -7.952 14.281 22.257 1.00 80.94 221 ASP A CA 1
ATOM 1772 C C . ASP A 1 221 ? -8.479 14.030 20.846 1.00 80.94 221 ASP A C 1
ATOM 1774 O O . ASP A 1 221 ? -8.872 12.919 20.509 1.00 80.94 221 ASP A O 1
ATOM 1778 N N . LYS A 1 222 ? -8.369 15.038 19.979 1.00 76.19 222 LYS A N 1
ATOM 1779 C CA . LYS A 1 222 ? -8.766 14.966 18.578 1.00 76.19 222 LYS A CA 1
ATOM 1780 C C . LYS A 1 222 ? -8.009 13.855 17.846 1.00 76.19 222 LYS A C 1
ATOM 1782 O O . LYS A 1 222 ? -8.624 12.998 17.230 1.00 76.19 222 LYS A O 1
ATOM 1787 N N . ASN A 1 223 ? -6.679 13.847 17.918 1.00 79.62 223 ASN A N 1
ATOM 1788 C CA . ASN A 1 223 ? -5.851 12.831 17.270 1.00 79.62 223 ASN A CA 1
ATOM 1789 C C . ASN A 1 223 ? -6.019 11.444 17.914 1.00 79.62 223 ASN A C 1
ATOM 1791 O O . ASN A 1 223 ? -5.927 10.436 17.214 1.00 79.62 223 ASN A O 1
ATOM 1795 N N . ARG A 1 224 ? -6.265 11.380 19.230 1.00 82.25 224 ARG A N 1
ATOM 1796 C CA . ARG A 1 224 ? -6.549 10.117 19.932 1.00 82.25 224 ARG A CA 1
ATOM 1797 C C . ARG A 1 224 ? -7.876 9.508 19.487 1.00 82.25 224 ARG A C 1
ATOM 1799 O O . ARG A 1 224 ? -7.912 8.327 19.164 1.00 82.25 224 ARG A O 1
ATOM 1806 N N . GLU A 1 225 ? -8.932 10.314 19.412 1.00 74.81 225 GLU A N 1
ATOM 1807 C CA . GLU A 1 225 ? -10.227 9.893 18.875 1.00 74.81 225 GLU A CA 1
ATOM 1808 C C . GLU A 1 225 ? -10.089 9.450 17.419 1.00 74.81 225 GLU A C 1
ATOM 1810 O O . GLU A 1 225 ? -10.560 8.380 17.052 1.00 74.81 225 GLU A O 1
ATOM 1815 N N . GLU A 1 226 ? -9.389 10.234 16.592 1.00 72.44 226 GLU A N 1
ATOM 1816 C CA . GLU A 1 226 ? -9.118 9.894 15.193 1.00 72.44 226 GLU A CA 1
ATOM 1817 C C . GLU A 1 226 ? -8.467 8.518 15.034 1.00 72.44 226 GLU A C 1
ATOM 1819 O O . GLU A 1 226 ? -8.888 7.744 14.175 1.00 72.44 226 GLU A O 1
ATOM 1824 N N . GLN A 1 227 ? -7.473 8.210 15.867 1.00 83.75 227 GLN A N 1
ATOM 1825 C CA . GLN A 1 227 ? -6.848 6.892 15.915 1.00 83.75 227 GLN A CA 1
ATOM 1826 C C . GLN A 1 227 ? -7.837 5.801 16.334 1.00 83.75 227 GLN A C 1
ATOM 1828 O O . GLN A 1 227 ? -7.916 4.764 15.674 1.00 83.75 227 GLN A O 1
ATOM 1833 N N . GLU A 1 228 ? -8.605 6.037 17.397 1.00 83.38 228 GLU A N 1
ATOM 1834 C CA . GLU A 1 228 ? -9.563 5.065 17.927 1.00 83.38 228 GLU A CA 1
ATOM 1835 C C . GLU A 1 228 ? -10.645 4.710 16.904 1.00 83.38 228 GLU A C 1
ATOM 1837 O O . GLU A 1 228 ? -10.990 3.544 16.750 1.00 83.38 228 GLU A O 1
ATOM 1842 N N . TYR A 1 229 ? -11.130 5.671 16.119 1.00 71.00 229 TYR A N 1
ATOM 1843 C CA . TYR A 1 229 ? -12.098 5.383 15.061 1.00 71.00 229 TYR A CA 1
ATOM 1844 C C . TYR A 1 229 ? -11.548 4.426 13.992 1.00 71.00 229 TYR A C 1
ATOM 1846 O O . TYR A 1 229 ? -12.271 3.541 13.523 1.00 71.00 229 TYR A O 1
ATOM 1854 N N . VAL A 1 230 ? -10.276 4.582 13.607 1.00 73.31 230 VAL A N 1
ATOM 1855 C CA . VAL A 1 230 ? -9.621 3.679 12.646 1.00 73.31 230 VAL A CA 1
ATOM 1856 C C . VAL A 1 230 ? -9.403 2.299 13.267 1.00 73.31 230 VAL A C 1
ATOM 1858 O O . VAL A 1 230 ? -9.700 1.288 12.631 1.00 73.31 230 VAL A O 1
ATOM 1861 N N . ALA A 1 231 ? -8.935 2.247 14.514 1.00 84.06 231 ALA A N 1
ATOM 1862 C CA . ALA A 1 231 ? -8.748 1.008 15.265 1.00 84.06 231 ALA A CA 1
ATOM 1863 C C . ALA A 1 231 ? -10.066 0.232 15.425 1.00 84.06 231 ALA A C 1
ATOM 1865 O O . ALA A 1 231 ? -10.154 -0.958 15.113 1.00 84.06 231 ALA A O 1
ATOM 1866 N N . PHE A 1 232 ? -11.128 0.929 15.819 1.00 78.75 232 PHE A N 1
ATOM 1867 C CA . PHE A 1 232 ? -12.468 0.384 15.972 1.00 78.75 232 PHE A CA 1
ATOM 1868 C C . PHE A 1 232 ? -13.035 -0.169 14.661 1.00 78.75 232 PHE A C 1
ATOM 1870 O O . PHE A 1 232 ? -13.637 -1.246 14.655 1.00 78.75 232 PHE A O 1
ATOM 1877 N N . TYR A 1 233 ? -12.818 0.529 13.541 1.00 72.38 233 TYR A N 1
ATOM 1878 C CA . TYR A 1 233 ? -13.204 0.028 12.224 1.00 72.38 233 TYR A CA 1
ATOM 1879 C C . TYR A 1 233 ? -12.556 -1.325 11.927 1.00 72.38 233 TYR A C 1
ATOM 1881 O O . TYR A 1 233 ? -13.250 -2.285 11.590 1.00 72.38 233 TYR A O 1
ATOM 1889 N N . ILE A 1 234 ? -11.235 -1.405 12.086 1.00 77.19 234 ILE A N 1
ATOM 1890 C CA . ILE A 1 234 ? -10.479 -2.629 11.828 1.00 77.19 234 ILE A CA 1
ATOM 1891 C C . ILE A 1 234 ? -10.981 -3.763 12.726 1.00 77.19 234 ILE A C 1
ATOM 1893 O O . ILE A 1 234 ? -11.271 -4.848 12.216 1.00 77.19 234 ILE A O 1
ATOM 1897 N N . ARG A 1 235 ? -11.185 -3.507 14.029 1.00 83.88 235 ARG A N 1
ATOM 1898 C CA . ARG A 1 235 ? -11.796 -4.485 14.947 1.00 83.88 235 ARG A CA 1
ATOM 1899 C C . ARG A 1 235 ? -13.121 -5.009 14.420 1.00 83.88 235 ARG A C 1
ATOM 1901 O O . ARG A 1 235 ? -13.337 -6.216 14.423 1.00 83.88 235 ARG A O 1
ATOM 1908 N N . ARG A 1 236 ? -14.005 -4.124 13.955 1.00 76.88 236 ARG A N 1
ATOM 1909 C CA . ARG A 1 236 ? -15.333 -4.510 13.459 1.00 76.88 236 ARG A CA 1
ATOM 1910 C C . ARG A 1 236 ? -15.267 -5.349 12.190 1.00 76.88 236 ARG A C 1
ATOM 1912 O O . ARG A 1 236 ? -16.011 -6.321 12.097 1.00 76.88 236 ARG A O 1
ATOM 1919 N N . GLN A 1 237 ? -14.373 -5.025 11.257 1.00 73.94 237 GLN A N 1
ATOM 1920 C CA . GLN A 1 237 ? -14.184 -5.835 10.050 1.00 73.94 237 GLN A CA 1
ATOM 1921 C C . GLN A 1 237 ? -13.669 -7.234 10.386 1.00 73.94 237 GLN A C 1
ATOM 1923 O O . GLN A 1 237 ? -14.206 -8.218 9.887 1.00 73.94 237 GLN A O 1
ATOM 1928 N N . LEU A 1 238 ? -12.674 -7.332 11.271 1.00 78.94 238 LEU A N 1
ATOM 1929 C CA . LEU A 1 238 ? -12.145 -8.622 11.713 1.00 78.94 238 LEU A CA 1
ATOM 1930 C C . LEU A 1 238 ? -13.222 -9.432 12.452 1.00 78.94 238 LEU A C 1
ATOM 1932 O O . LEU A 1 238 ? -13.444 -10.595 12.126 1.00 78.94 238 LEU A O 1
ATOM 1936 N N . GLN A 1 239 ? -13.989 -8.803 13.345 1.00 82.12 239 GLN A N 1
ATOM 1937 C CA . GLN A 1 239 ? -15.108 -9.448 14.042 1.00 82.12 239 GLN A CA 1
ATOM 1938 C C . GLN A 1 239 ? -16.208 -9.941 13.094 1.00 82.12 239 GLN A C 1
ATOM 1940 O O . GLN A 1 239 ? -16.753 -11.020 13.317 1.00 82.12 239 GLN A O 1
ATOM 1945 N N . ALA A 1 240 ? -16.534 -9.190 12.036 1.00 76.81 240 ALA A N 1
ATOM 1946 C CA . ALA A 1 240 ? -17.518 -9.604 11.031 1.00 76.81 240 ALA A CA 1
ATOM 1947 C C . ALA A 1 240 ? -17.084 -10.869 1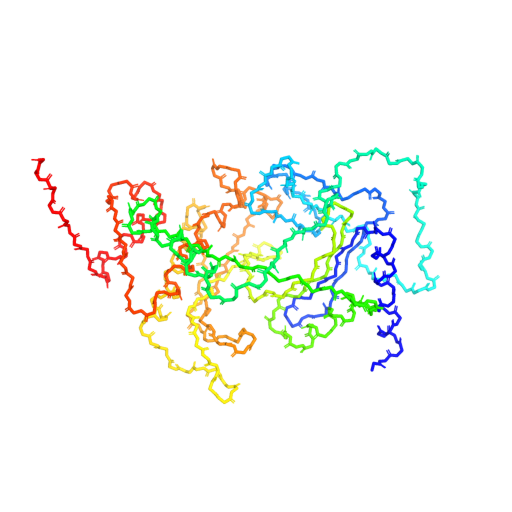0.271 1.00 76.81 240 ALA A C 1
ATOM 1949 O O . ALA A 1 240 ? -17.928 -11.641 9.823 1.00 76.81 240 ALA A O 1
ATOM 1950 N N . LEU A 1 241 ? -15.774 -11.106 10.185 1.00 74.88 241 LEU A N 1
ATOM 1951 C CA . LEU A 1 241 ? -15.172 -12.318 9.633 1.00 74.88 241 LEU A CA 1
ATOM 1952 C C . LEU A 1 241 ? -14.999 -13.433 10.681 1.00 74.88 241 LEU A C 1
ATOM 1954 O O . LEU A 1 241 ? -14.420 -14.474 10.383 1.00 74.88 241 LEU A O 1
ATOM 1958 N N . GLY A 1 242 ? -15.469 -13.226 11.916 1.00 80.38 242 GLY A N 1
ATOM 1959 C CA . GLY A 1 242 ? -15.281 -14.161 13.028 1.00 80.38 242 GLY A CA 1
ATOM 1960 C C . GLY A 1 242 ? -13.858 -14.176 13.598 1.00 80.38 242 GLY A C 1
ATOM 1961 O O . GLY A 1 242 ? -13.510 -15.091 14.342 1.00 80.38 242 GLY A O 1
ATOM 1962 N N . ILE A 1 243 ? -13.033 -13.179 13.270 1.00 84.38 243 ILE A N 1
ATOM 1963 C CA . ILE A 1 243 ? -11.640 -13.066 13.705 1.00 84.38 243 ILE A CA 1
ATOM 1964 C C . ILE A 1 243 ? -11.567 -12.207 14.971 1.00 84.38 243 ILE A C 1
ATOM 1966 O O . ILE A 1 243 ? -12.081 -11.089 15.017 1.00 84.38 243 ILE A O 1
ATOM 1970 N N . GLN A 1 244 ? -10.883 -12.717 15.995 1.00 87.94 244 GLN A N 1
ATOM 1971 C CA . GLN A 1 244 ? -10.575 -11.986 17.227 1.00 87.94 244 GLN A CA 1
ATOM 1972 C C . GLN A 1 244 ? -9.087 -11.603 17.230 1.00 87.94 244 GLN A C 1
ATOM 1974 O O . GLN A 1 244 ? -8.247 -12.473 17.466 1.00 87.94 244 GLN A O 1
ATOM 1979 N N . PRO A 1 245 ? -8.735 -10.339 16.935 1.00 91.19 245 PRO A N 1
ATOM 1980 C CA . PRO A 1 245 ? -7.343 -9.909 16.922 1.00 91.19 245 PRO A CA 1
ATOM 1981 C C . PRO A 1 245 ? -6.806 -9.595 18.320 1.00 91.19 245 PRO A C 1
ATOM 1983 O O . PRO A 1 245 ? -7.531 -9.143 19.203 1.00 91.19 245 PRO A O 1
ATOM 1986 N N . THR A 1 246 ? -5.495 -9.752 18.479 1.00 95.19 246 THR A N 1
ATOM 1987 C CA . THR A 1 246 ? -4.716 -9.101 19.537 1.00 95.19 246 THR A CA 1
ATOM 1988 C C . THR A 1 246 ? -4.365 -7.689 19.081 1.00 95.19 246 THR A C 1
ATOM 1990 O O . THR A 1 246 ? -3.751 -7.529 18.030 1.00 95.19 246 THR A O 1
ATOM 1993 N N . GLU A 1 247 ? -4.745 -6.675 19.853 1.00 95.12 247 GLU A N 1
ATOM 1994 C CA . GLU A 1 247 ? -4.500 -5.260 19.546 1.00 95.12 247 GLU A CA 1
ATOM 1995 C C . GLU A 1 247 ? -3.459 -4.662 20.507 1.00 95.12 247 GLU A C 1
ATOM 1997 O O . GLU A 1 247 ? -3.525 -4.890 21.718 1.00 95.12 247 GLU A O 1
ATOM 2002 N N . THR A 1 248 ? -2.508 -3.881 19.989 1.00 96.12 248 THR A N 1
ATOM 2003 C CA . THR A 1 248 ? -1.591 -3.081 20.815 1.00 96.12 248 THR A CA 1
ATOM 2004 C C . THR A 1 248 ? -2.180 -1.702 21.141 1.00 96.12 248 THR A C 1
ATOM 2006 O O . THR A 1 248 ? -2.913 -1.132 20.329 1.00 96.12 248 THR A O 1
ATOM 2009 N N . PRO A 1 249 ? -1.844 -1.108 22.304 1.00 94.25 249 PRO A N 1
ATOM 2010 C CA . PRO A 1 249 ? -2.200 0.279 22.589 1.00 94.25 249 PRO A CA 1
ATOM 2011 C C . PRO A 1 249 ? -1.606 1.248 21.551 1.00 94.25 249 PRO A C 1
ATOM 2013 O O . PRO A 1 249 ? -0.492 1.009 21.074 1.00 94.25 249 PRO A O 1
ATOM 2016 N N . PRO A 1 250 ? -2.289 2.366 21.241 1.00 93.19 250 PRO A N 1
ATOM 2017 C CA . PRO A 1 250 ? -1.812 3.322 20.252 1.00 93.19 250 PRO A CA 1
ATOM 2018 C C . PRO A 1 250 ? -0.475 3.940 20.674 1.00 93.19 250 PRO A C 1
ATOM 2020 O O . PRO A 1 250 ? -0.360 4.530 21.750 1.00 93.19 250 PRO A O 1
ATOM 2023 N N . ALA A 1 251 ? 0.527 3.840 19.802 1.00 93.44 251 ALA A N 1
ATOM 2024 C CA . ALA A 1 251 ? 1.875 4.346 20.031 1.00 93.44 251 ALA A CA 1
ATOM 2025 C C . ALA A 1 251 ? 2.316 5.325 18.926 1.00 93.44 251 ALA A C 1
ATOM 2027 O O . ALA A 1 251 ? 1.954 5.139 17.760 1.00 93.44 251 ALA A O 1
ATOM 2028 N N . PRO A 1 252 ? 3.120 6.358 19.244 1.00 92.31 252 PRO A N 1
ATOM 2029 C CA . PRO A 1 252 ? 3.667 7.260 18.237 1.00 92.31 252 PRO A CA 1
ATOM 2030 C C . PRO A 1 252 ? 4.643 6.531 17.308 1.00 92.31 252 PRO A C 1
ATOM 2032 O O . PRO A 1 252 ? 5.575 5.867 17.762 1.00 92.31 252 PRO A O 1
ATOM 2035 N N . VAL A 1 253 ? 4.481 6.711 16.001 1.00 88.06 253 VAL A N 1
ATOM 2036 C CA . VAL A 1 253 ? 5.393 6.201 14.975 1.00 88.06 253 VAL A CA 1
ATOM 2037 C C . VAL A 1 253 ? 5.737 7.275 13.959 1.00 88.06 253 VAL A C 1
ATOM 2039 O O . VAL A 1 253 ? 4.929 8.144 13.631 1.00 88.06 253 VAL A O 1
ATOM 2042 N N . ARG A 1 254 ? 6.954 7.202 13.420 1.00 86.00 254 ARG A N 1
ATOM 2043 C CA . ARG A 1 254 ? 7.408 8.128 12.383 1.00 86.00 254 ARG A CA 1
ATOM 2044 C C . ARG A 1 254 ? 6.895 7.691 11.014 1.00 86.00 254 ARG A C 1
ATOM 2046 O O . ARG A 1 254 ? 7.150 6.563 10.601 1.00 86.00 254 ARG A O 1
ATOM 2053 N N . ALA A 1 255 ? 6.316 8.624 10.263 1.00 76.50 255 ALA A N 1
ATOM 2054 C CA . ALA A 1 255 ? 6.053 8.482 8.834 1.00 76.50 255 ALA A CA 1
ATOM 2055 C C . ALA A 1 255 ? 6.628 9.689 8.073 1.00 76.50 255 ALA A C 1
ATOM 2057 O O . ALA A 1 255 ? 6.031 10.763 8.007 1.00 76.50 255 ALA A O 1
ATOM 2058 N N . GLY A 1 256 ? 7.828 9.522 7.509 1.00 74.94 256 GLY A N 1
ATOM 2059 C CA . GLY A 1 256 ? 8.559 10.628 6.883 1.00 74.94 256 GLY A CA 1
ATOM 2060 C C . GLY A 1 256 ? 8.873 11.746 7.886 1.00 74.94 256 GLY A C 1
ATOM 2061 O O . GLY A 1 256 ? 9.468 11.486 8.931 1.00 74.94 256 GLY A O 1
ATOM 2062 N N . GLU A 1 257 ? 8.456 12.973 7.563 1.00 77.12 257 GLU A N 1
ATOM 2063 C CA . GLU A 1 257 ? 8.638 14.176 8.400 1.00 77.12 257 GLU A CA 1
ATOM 2064 C C . GLU A 1 257 ? 7.521 14.373 9.445 1.00 77.12 257 GLU A C 1
ATOM 2066 O O . GLU A 1 257 ? 7.479 15.384 10.148 1.00 77.12 257 GLU A O 1
ATOM 2071 N N . LEU A 1 258 ? 6.584 13.427 9.534 1.00 85.06 258 LEU A N 1
ATOM 2072 C CA . LEU A 1 258 ? 5.433 13.477 10.430 1.00 85.06 258 LEU A CA 1
ATOM 2073 C C . LEU A 1 258 ? 5.474 12.319 11.433 1.00 85.06 258 LEU A C 1
ATOM 2075 O O . LEU A 1 258 ? 6.168 11.316 11.245 1.00 85.06 258 LEU A O 1
ATOM 2079 N N . SER A 1 259 ? 4.689 12.463 12.494 1.00 86.69 259 SER A N 1
ATOM 2080 C CA . SER A 1 259 ? 4.339 11.402 13.427 1.00 86.69 259 SER A CA 1
ATOM 2081 C C . SER A 1 259 ? 2.865 11.042 13.285 1.00 86.69 259 SER A C 1
ATOM 2083 O O . SER A 1 259 ? 2.025 11.925 13.109 1.00 86.69 259 SER A O 1
ATOM 2085 N N . HIS A 1 260 ? 2.562 9.758 13.438 1.00 87.44 260 HIS A N 1
ATOM 2086 C CA . HIS A 1 260 ? 1.211 9.201 13.516 1.00 87.44 260 HIS A CA 1
ATOM 2087 C C . HIS A 1 260 ? 1.054 8.381 14.796 1.00 87.44 260 HIS A C 1
ATOM 2089 O O . HIS A 1 260 ? 2.061 7.958 15.362 1.00 87.44 260 HIS A O 1
ATOM 2095 N N . LEU A 1 261 ? -0.176 8.144 15.243 1.00 89.50 261 LEU A N 1
ATOM 2096 C CA . LEU A 1 261 ? -0.464 7.062 16.179 1.00 89.50 261 LEU A CA 1
ATOM 2097 C C . LEU A 1 261 ? -0.666 5.770 15.389 1.00 89.50 261 LEU A C 1
ATOM 2099 O O . LEU A 1 261 ? -1.213 5.774 14.285 1.00 89.50 261 LEU A O 1
ATOM 2103 N N . ARG A 1 262 ? -0.193 4.663 15.954 1.00 89.25 262 ARG A N 1
ATOM 2104 C CA . ARG A 1 262 ? -0.320 3.328 15.381 1.00 89.25 262 ARG A CA 1
ATOM 2105 C C . ARG A 1 262 ? -0.789 2.343 16.437 1.00 89.25 262 ARG A C 1
ATOM 2107 O O . ARG A 1 262 ? -0.192 2.288 17.507 1.00 89.25 262 ARG A O 1
ATOM 2114 N N . SER A 1 263 ? -1.784 1.542 16.083 1.00 90.88 263 SER A N 1
ATOM 2115 C CA . SER A 1 263 ? -2.158 0.319 16.795 1.00 90.88 263 SER A CA 1
ATOM 2116 C C . SER A 1 263 ? -1.958 -0.855 15.845 1.00 90.88 263 SER A C 1
ATOM 2118 O O . SER A 1 263 ? -2.357 -0.786 14.677 1.00 90.88 263 SER A O 1
ATOM 2120 N N . ASP A 1 264 ? -1.329 -1.914 16.331 1.00 91.31 264 ASP A N 1
ATOM 2121 C CA . ASP A 1 264 ? -1.081 -3.145 15.591 1.00 91.31 264 ASP A CA 1
ATOM 2122 C C . ASP A 1 264 ? -2.135 -4.182 15.968 1.00 91.31 264 ASP A C 1
ATOM 2124 O O . ASP A 1 264 ? -2.403 -4.401 17.147 1.00 91.31 264 ASP A O 1
ATOM 2128 N N . PHE A 1 265 ? -2.714 -4.825 14.959 1.00 90.88 265 PHE A N 1
ATOM 2129 C CA . PHE A 1 265 ? -3.665 -5.918 15.110 1.00 90.88 265 PHE A CA 1
ATOM 2130 C C . PHE A 1 265 ? -3.020 -7.186 14.592 1.00 90.88 265 PHE A C 1
ATOM 2132 O O . PHE A 1 265 ? -2.729 -7.238 13.402 1.00 90.88 265 PHE A O 1
ATOM 2139 N N . SER A 1 266 ? -2.861 -8.199 15.436 1.00 92.19 266 SER A N 1
ATOM 2140 C CA . SER A 1 266 ? -2.344 -9.517 15.060 1.00 92.19 266 SER A CA 1
ATOM 2141 C C . SER A 1 266 ? -3.427 -10.577 15.210 1.00 92.19 266 SER A C 1
ATOM 2143 O O . SER A 1 266 ? -4.140 -10.594 16.213 1.00 92.19 266 SER A O 1
ATOM 2145 N N . PHE A 1 267 ? -3.577 -11.460 14.232 1.00 89.69 267 PHE A N 1
ATOM 2146 C CA . PHE A 1 267 ? -4.604 -12.497 14.243 1.00 89.69 267 PHE A CA 1
ATOM 2147 C C . PHE A 1 267 ? -4.211 -13.706 13.389 1.00 89.69 267 PHE A C 1
ATOM 2149 O O . PHE A 1 267 ? -3.539 -13.548 12.365 1.00 89.69 267 PHE A O 1
ATOM 2156 N N . PRO A 1 268 ? -4.677 -14.912 13.755 1.00 86.50 268 PRO A N 1
ATOM 2157 C CA . PRO A 1 268 ? -4.478 -16.088 12.932 1.00 86.50 268 PRO A CA 1
ATOM 2158 C C . PRO A 1 268 ? -5.442 -16.090 11.740 1.00 86.50 268 PRO A C 1
ATOM 2160 O O . PRO A 1 268 ? -6.617 -15.736 11.874 1.00 86.50 268 PRO A O 1
ATOM 2163 N N . LEU A 1 269 ? -4.976 -16.567 10.586 1.00 78.75 269 LEU A N 1
ATOM 2164 C CA . LEU A 1 269 ? -5.847 -16.962 9.476 1.00 78.75 269 LEU A CA 1
ATOM 2165 C C . LEU A 1 269 ? -5.653 -18.452 9.166 1.00 78.75 269 LEU A C 1
ATOM 2167 O O . LEU A 1 269 ? -4.534 -18.859 8.849 1.00 78.75 269 LEU A O 1
ATOM 2171 N N . PRO A 1 270 ? -6.722 -19.273 9.227 1.00 65.50 270 PRO A N 1
ATOM 2172 C CA . PRO A 1 270 ? -6.610 -20.723 9.057 1.00 65.50 270 PRO A CA 1
ATOM 2173 C C . PRO A 1 270 ? -6.133 -21.162 7.668 1.00 65.50 270 PRO A C 1
ATOM 2175 O O . PRO A 1 270 ? -5.466 -22.188 7.555 1.00 65.50 270 PRO A O 1
ATOM 2178 N N . ASP A 1 271 ? -6.476 -20.411 6.613 1.00 73.12 271 ASP A N 1
ATOM 2179 C CA . ASP A 1 271 ? -6.066 -20.723 5.241 1.00 73.12 271 ASP A CA 1
ATOM 2180 C C . ASP A 1 271 ? -5.525 -19.488 4.510 1.00 73.12 271 ASP A C 1
ATOM 2182 O O . ASP A 1 271 ? -6.266 -18.661 3.978 1.00 73.12 271 ASP A O 1
ATOM 2186 N N . ASN A 1 272 ? -4.197 -19.401 4.427 1.00 70.38 272 ASN A N 1
ATOM 2187 C CA . ASN A 1 272 ? -3.492 -18.333 3.709 1.00 70.38 272 ASN A CA 1
ATOM 2188 C C . ASN A 1 272 ? -3.746 -18.356 2.195 1.00 70.38 272 ASN A C 1
ATOM 2190 O O . ASN A 1 272 ? -3.410 -17.396 1.504 1.00 70.38 272 ASN A O 1
ATOM 2194 N N . ARG A 1 273 ? -4.308 -19.446 1.659 1.00 72.19 273 ARG A N 1
ATOM 2195 C CA . ARG A 1 273 ? -4.623 -19.570 0.231 1.00 72.19 273 ARG A CA 1
ATOM 2196 C C . ARG A 1 273 ? -5.909 -18.844 -0.146 1.00 72.19 273 ARG A C 1
ATOM 2198 O O . ARG A 1 273 ? -6.141 -18.655 -1.333 1.00 72.19 273 ARG A O 1
ATOM 2205 N N . LYS A 1 274 ? -6.700 -18.416 0.843 1.00 77.62 274 LYS A N 1
ATOM 2206 C CA . LYS A 1 274 ? -7.988 -17.727 0.687 1.00 77.62 274 LYS A CA 1
ATOM 2207 C C . LYS A 1 274 ? -7.907 -16.216 0.914 1.00 77.62 274 LYS A C 1
ATOM 2209 O O . LYS A 1 274 ? -8.822 -15.586 1.440 1.00 77.62 274 LYS A O 1
ATOM 2214 N N . LEU A 1 275 ? -6.770 -15.626 0.540 1.00 78.31 275 LEU A N 1
ATOM 2215 C CA . LEU A 1 275 ? -6.528 -14.193 0.696 1.00 78.31 275 LEU A CA 1
ATOM 2216 C C . LEU A 1 275 ? -7.483 -13.344 -0.155 1.00 78.31 275 LEU A C 1
ATOM 2218 O O . LEU A 1 275 ? -7.902 -12.282 0.293 1.00 78.31 275 LEU A O 1
ATOM 2222 N N . GLY A 1 276 ? -7.832 -13.785 -1.362 1.00 80.00 276 GLY A N 1
ATOM 2223 C CA . GLY A 1 276 ? -8.802 -13.099 -2.209 1.00 80.00 276 GLY A CA 1
ATOM 2224 C C . GLY A 1 276 ? -10.176 -13.033 -1.545 1.00 80.00 276 GLY A C 1
ATOM 2225 O O . GLY A 1 276 ? -10.780 -11.963 -1.513 1.00 80.00 276 GLY A O 1
ATOM 2226 N N . ASP A 1 277 ? -10.622 -14.131 -0.929 1.00 76.75 277 ASP A N 1
ATOM 2227 C CA . ASP A 1 277 ? -11.869 -14.175 -0.151 1.00 76.75 277 ASP A CA 1
ATOM 2228 C C . ASP A 1 277 ? -11.837 -13.207 1.051 1.00 76.75 277 ASP A C 1
ATOM 2230 O O . ASP A 1 277 ? -12.803 -12.481 1.284 1.00 76.75 277 ASP A O 1
ATOM 2234 N N . LEU A 1 278 ? -10.713 -13.109 1.773 1.00 74.38 278 LEU A N 1
ATOM 2235 C CA . LEU A 1 278 ? -10.534 -12.121 2.849 1.00 74.38 278 LEU A CA 1
ATOM 2236 C C . LEU A 1 278 ? -10.557 -10.675 2.331 1.00 74.38 278 LEU A C 1
ATOM 2238 O O . LEU A 1 278 ? -11.081 -9.764 2.974 1.00 74.38 278 LEU A O 1
ATOM 2242 N N . LEU A 1 279 ? -9.943 -10.453 1.171 1.00 74.94 279 LEU A N 1
ATOM 2243 C CA . LEU A 1 279 ? -9.876 -9.149 0.532 1.00 74.94 279 LEU A CA 1
ATOM 2244 C C . LEU A 1 279 ? -11.177 -8.785 -0.180 1.00 74.94 279 LEU A C 1
ATOM 2246 O O . LEU A 1 279 ? -11.281 -7.653 -0.628 1.00 74.94 279 LEU A O 1
ATOM 2250 N N . LYS A 1 280 ? -12.165 -9.669 -0.308 1.00 72.62 280 LYS A N 1
ATOM 2251 C CA . LYS A 1 280 ? -13.423 -9.408 -1.018 1.00 72.62 280 LYS A CA 1
ATOM 2252 C C . LYS A 1 280 ? -14.412 -8.591 -0.177 1.00 72.62 280 LYS A C 1
ATOM 2254 O O . LYS A 1 280 ? -14.558 -8.797 1.020 1.00 72.62 280 LYS A O 1
ATOM 2259 N N . HIS A 1 281 ? -15.154 -7.691 -0.829 1.00 61.81 281 HIS A N 1
ATOM 2260 C CA . HIS A 1 281 ? -16.419 -7.124 -0.334 1.00 61.81 281 HIS A CA 1
ATOM 2261 C C . HIS A 1 281 ? -17.615 -7.642 -1.146 1.00 61.81 281 HIS A C 1
ATOM 2263 O O . HIS A 1 281 ? -17.464 -7.934 -2.335 1.00 61.81 281 HIS A O 1
ATOM 2269 N N . ASP A 1 282 ? -18.828 -7.559 -0.588 1.00 52.66 282 ASP A N 1
ATOM 2270 C CA . ASP A 1 282 ? -20.129 -7.878 -1.220 1.00 52.66 282 ASP A CA 1
ATOM 2271 C C . ASP A 1 282 ? -20.438 -7.154 -2.556 1.00 52.66 282 ASP A C 1
ATOM 2273 O O . ASP A 1 282 ? -21.475 -7.386 -3.171 1.00 52.66 282 ASP A O 1
ATOM 2277 N N . LYS A 1 283 ? -19.549 -6.278 -3.045 1.00 50.94 283 LYS A N 1
ATOM 2278 C CA . LYS A 1 283 ? -19.679 -5.560 -4.328 1.00 50.94 283 LYS A CA 1
ATOM 2279 C C . LYS A 1 283 ? -18.473 -5.719 -5.270 1.00 50.94 283 LYS A C 1
ATOM 2281 O O . LYS A 1 283 ? -18.286 -4.881 -6.145 1.00 50.94 283 LYS A O 1
ATOM 2286 N N . GLY A 1 284 ? -17.624 -6.735 -5.082 1.00 44.34 284 GLY A N 1
ATOM 2287 C CA . GLY A 1 284 ? -16.444 -6.958 -5.941 1.00 44.34 284 GLY A CA 1
ATOM 2288 C C . GLY A 1 284 ? -15.332 -5.908 -5.776 1.00 44.34 284 GLY A C 1
ATOM 2289 O O . GLY A 1 284 ? -14.482 -5.748 -6.647 1.00 44.34 284 GLY A O 1
ATOM 2290 N N . GLN A 1 285 ? -15.349 -5.174 -4.662 1.00 47.00 285 GLN A N 1
ATOM 2291 C CA . GLN A 1 285 ? -14.306 -4.228 -4.251 1.00 47.00 285 GLN A CA 1
ATOM 2292 C C . GLN A 1 285 ? -13.431 -4.860 -3.165 1.00 47.00 285 GLN A C 1
ATOM 2294 O O . GLN A 1 285 ? -13.828 -5.861 -2.570 1.00 47.00 285 GLN A O 1
ATOM 2299 N N . ILE A 1 286 ? -12.261 -4.276 -2.882 1.00 46.44 286 ILE A N 1
ATOM 2300 C CA . ILE A 1 286 ? -11.382 -4.779 -1.817 1.00 46.44 286 ILE A CA 1
ATOM 2301 C C . ILE A 1 286 ? -12.067 -4.529 -0.465 1.00 46.44 286 ILE A C 1
ATOM 2303 O O . ILE A 1 286 ? -12.066 -3.399 -0.005 1.00 46.44 286 ILE A O 1
ATOM 2307 N N . GLY A 1 287 ? -12.689 -5.536 0.150 1.00 43.25 287 GLY A N 1
ATOM 2308 C CA . GLY A 1 287 ? -13.576 -5.449 1.317 1.00 43.25 287 GLY A CA 1
ATOM 2309 C C . GLY A 1 287 ? -12.920 -5.211 2.659 1.00 43.25 287 GLY A C 1
ATOM 2310 O O . GLY A 1 287 ? -13.560 -4.654 3.545 1.00 43.25 287 GLY A O 1
ATOM 2311 N N . PHE A 1 288 ? -11.619 -5.456 2.772 1.00 43.25 288 PHE A N 1
ATOM 2312 C CA . PHE A 1 288 ? -10.835 -4.876 3.859 1.00 43.25 288 PHE A CA 1
ATOM 2313 C C . PHE A 1 288 ? -10.711 -3.333 3.724 1.00 43.25 288 PHE A C 1
ATOM 2315 O O . PHE A 1 288 ? -10.525 -2.611 4.702 1.00 43.25 288 PHE A O 1
ATOM 2322 N N . LEU A 1 289 ? -10.876 -2.794 2.506 1.00 49.62 289 LEU A N 1
ATOM 2323 C CA . LEU A 1 289 ? -10.561 -1.413 2.104 1.00 49.62 289 LEU A CA 1
ATOM 2324 C C . LEU A 1 289 ? -11.719 -0.639 1.438 1.00 49.62 289 LEU A C 1
ATOM 2326 O O . LEU A 1 289 ? -11.490 0.460 0.904 1.00 49.62 289 LEU A O 1
ATOM 2330 N N . GLY A 1 290 ? -12.923 -1.213 1.416 1.00 46.62 290 GLY A N 1
ATOM 2331 C CA . GLY A 1 290 ? -14.072 -0.738 0.652 1.00 46.62 290 GLY A CA 1
ATOM 2332 C C . GLY A 1 290 ? -14.729 0.447 1.345 1.00 46.62 290 GLY A C 1
ATOM 2333 O O . GLY A 1 290 ? -15.340 0.300 2.392 1.00 46.62 290 GLY A O 1
ATOM 2334 N N . ASP A 1 291 ? -14.545 1.634 0.771 1.00 51.38 291 ASP A N 1
ATOM 2335 C CA . ASP A 1 291 ? -15.162 2.921 1.139 1.00 51.38 291 ASP A CA 1
ATOM 2336 C C . ASP A 1 291 ? -14.879 3.511 2.539 1.00 51.38 291 ASP A C 1
ATOM 2338 O O . ASP A 1 291 ? -15.318 4.619 2.841 1.00 51.38 291 ASP A O 1
ATOM 2342 N N . LEU A 1 292 ? -14.050 2.871 3.374 1.00 48.66 292 LEU A N 1
ATOM 2343 C CA . LEU A 1 292 ? -13.724 3.396 4.714 1.00 48.66 292 LEU A CA 1
ATOM 2344 C C . LEU A 1 292 ? -12.371 4.086 4.829 1.00 48.66 292 LEU A C 1
ATOM 2346 O O . LEU A 1 292 ? -12.188 4.915 5.714 1.00 48.66 292 LEU A O 1
ATOM 2350 N N . ARG A 1 293 ? -11.489 3.947 3.832 1.00 49.22 293 ARG A N 1
ATOM 2351 C CA . ARG A 1 293 ? -10.350 4.872 3.656 1.00 49.22 293 ARG A CA 1
ATOM 2352 C C . ARG A 1 293 ? -10.815 6.325 3.536 1.00 49.22 293 ARG A C 1
ATOM 2354 O O . ARG A 1 293 ? -10.146 7.237 4.013 1.00 49.22 293 ARG A O 1
ATOM 2361 N N . ARG A 1 294 ? -11.990 6.567 2.942 1.00 49.97 294 ARG A N 1
ATOM 2362 C CA . ARG A 1 294 ? -12.568 7.914 2.867 1.00 49.97 294 ARG A CA 1
ATOM 2363 C C . ARG A 1 294 ? -13.019 8.395 4.243 1.00 49.97 294 ARG A C 1
ATOM 2365 O O . ARG A 1 294 ? -12.676 9.525 4.589 1.00 49.97 294 ARG A O 1
ATOM 2372 N N . MET A 1 295 ? -13.688 7.556 5.036 1.00 52.16 295 MET A N 1
ATOM 2373 C CA . MET A 1 295 ? -14.113 7.907 6.395 1.00 52.16 295 MET A CA 1
ATOM 2374 C C . MET A 1 295 ? -12.933 8.041 7.366 1.00 52.16 295 MET A C 1
ATOM 2376 O O . MET A 1 295 ? -12.849 9.047 8.057 1.00 52.16 295 MET A O 1
ATOM 2380 N N . ASN A 1 296 ? -11.946 7.145 7.327 1.00 50.50 296 ASN A N 1
ATOM 2381 C CA . ASN A 1 296 ? -10.707 7.271 8.098 1.00 50.50 296 ASN A CA 1
ATOM 2382 C C . ASN A 1 296 ? -10.019 8.595 7.784 1.00 50.50 296 ASN A C 1
ATOM 2384 O O . ASN A 1 296 ? -9.729 9.355 8.693 1.00 50.50 296 ASN A O 1
ATOM 2388 N N . VAL A 1 297 ? -9.876 8.973 6.508 1.00 53.31 297 VAL A N 1
ATOM 2389 C CA . VAL A 1 297 ? -9.341 10.294 6.126 1.00 53.31 297 VAL A CA 1
ATOM 2390 C C . VAL A 1 297 ? -10.269 11.444 6.567 1.00 53.31 297 VAL A C 1
ATOM 2392 O O . VAL A 1 297 ? -9.884 12.604 6.499 1.00 53.31 297 VAL A O 1
ATOM 2395 N N . ALA A 1 298 ? -11.557 11.201 6.849 1.00 49.12 298 ALA A N 1
ATOM 2396 C CA . ALA A 1 298 ? -12.555 12.246 7.158 1.00 49.12 298 ALA A CA 1
ATOM 2397 C C . ALA A 1 298 ? -12.487 12.617 8.612 1.00 49.12 298 ALA A C 1
ATOM 2399 O O . ALA A 1 298 ? -12.321 13.782 8.957 1.00 49.12 298 ALA A O 1
ATOM 2400 N N . ILE A 1 299 ? -12.549 11.559 9.401 1.00 55.09 299 ILE A N 1
ATOM 2401 C CA . ILE A 1 299 ? -12.292 11.529 10.808 1.00 55.09 299 ILE A CA 1
ATOM 2402 C C . ILE A 1 299 ? -10.903 12.130 11.042 1.00 55.09 299 ILE A C 1
ATOM 2404 O O . ILE A 1 299 ? -10.832 13.206 11.615 1.00 55.09 299 ILE A O 1
ATOM 2408 N N . THR A 1 300 ? -9.842 11.564 10.445 1.00 47.66 300 THR A N 1
ATOM 2409 C CA . THR A 1 300 ? -8.431 11.964 10.668 1.00 47.66 300 THR A CA 1
ATOM 2410 C C . THR A 1 300 ? -8.010 13.341 10.138 1.00 47.66 300 THR A C 1
ATOM 2412 O O . THR A 1 300 ? -6.899 13.805 10.392 1.00 47.66 300 THR A O 1
ATOM 2415 N N . ARG A 1 301 ? -8.849 14.019 9.342 1.00 53.47 301 ARG A N 1
ATOM 2416 C CA . ARG A 1 301 ? -8.559 15.382 8.848 1.00 53.47 301 ARG A CA 1
ATOM 2417 C C . ARG A 1 301 ? -9.465 16.453 9.433 1.00 53.47 301 ARG A C 1
ATOM 2419 O O . ARG A 1 301 ? -9.226 17.637 9.170 1.00 53.47 301 ARG A O 1
ATOM 2426 N N . ALA A 1 302 ? -10.478 16.095 10.218 1.00 47.06 302 ALA A N 1
ATOM 2427 C CA . ALA A 1 302 ? -11.377 17.063 10.828 1.00 47.06 302 ALA A CA 1
ATOM 2428 C C . ALA A 1 302 ? -10.616 17.853 11.900 1.00 47.06 302 ALA A C 1
ATOM 2430 O O . ALA A 1 302 ? -10.436 17.388 13.010 1.00 47.06 302 ALA A O 1
ATOM 2431 N N . ARG A 1 303 ? -10.097 19.047 11.587 1.00 41.28 303 ARG A N 1
ATOM 2432 C CA . ARG A 1 303 ? -9.182 19.805 12.472 1.00 41.28 303 ARG A CA 1
ATOM 2433 C C . ARG A 1 303 ? -9.798 20.387 13.749 1.00 41.28 303 ARG A C 1
ATOM 2435 O O . ARG A 1 303 ? -9.037 20.783 14.621 1.00 41.28 303 ARG A O 1
ATOM 2442 N N . MET A 1 304 ? -11.124 20.452 13.861 1.00 45.47 304 MET A N 1
ATOM 2443 C CA . MET A 1 304 ? -11.796 21.103 14.997 1.00 45.47 304 MET A CA 1
ATOM 2444 C C . MET A 1 304 ? -12.987 20.318 15.549 1.00 45.47 304 MET A C 1
ATOM 2446 O O . MET A 1 304 ? -13.090 20.159 16.758 1.00 45.47 304 MET A O 1
ATOM 2450 N N . LYS A 1 305 ? -13.908 19.862 14.691 1.00 49.41 305 LYS A N 1
ATOM 2451 C CA . LYS A 1 305 ? -15.070 19.044 15.070 1.00 49.41 305 LYS A CA 1
ATOM 2452 C C . LYS A 1 305 ? -15.417 18.090 13.932 1.00 49.41 305 LYS A C 1
ATOM 2454 O O . LYS A 1 305 ? -15.382 18.502 12.772 1.00 49.41 305 LYS A O 1
ATOM 2459 N N . LEU A 1 306 ? -15.792 16.860 14.271 1.00 55.97 306 LEU A N 1
ATOM 2460 C CA . LEU A 1 306 ? -16.427 15.911 13.361 1.00 55.97 306 LEU A CA 1
ATOM 2461 C C . LEU A 1 306 ? -17.940 15.953 13.609 1.00 55.97 306 LEU A C 1
ATOM 2463 O O . LEU A 1 306 ? -18.399 15.643 14.703 1.00 55.97 306 LEU A O 1
ATOM 2467 N N . MET A 1 307 ? -18.715 16.371 12.608 1.00 60.25 307 MET A N 1
ATOM 2468 C CA . MET A 1 307 ? -20.178 16.314 12.649 1.00 60.25 307 MET A CA 1
ATOM 2469 C C . MET A 1 307 ? -20.646 15.357 11.561 1.00 60.25 307 MET A C 1
ATOM 2471 O O . MET A 1 307 ? -20.496 15.652 10.378 1.00 60.25 307 MET A O 1
ATOM 2475 N N . ILE A 1 308 ? -21.189 14.213 11.975 1.00 61.94 308 ILE A N 1
ATOM 2476 C CA . ILE A 1 308 ? -21.787 13.220 11.082 1.00 61.94 308 ILE A CA 1
ATOM 2477 C C . ILE A 1 308 ? -23.288 13.475 11.081 1.00 61.94 308 ILE A C 1
ATOM 2479 O O . ILE A 1 308 ? -23.922 13.442 12.134 1.00 61.94 308 ILE A O 1
ATOM 2483 N N . LEU A 1 309 ? -23.846 13.778 9.912 1.00 63.16 309 LEU A N 1
ATOM 2484 C CA . LEU A 1 309 ? -25.255 14.113 9.773 1.00 63.16 309 LEU A CA 1
ATOM 2485 C C . LEU A 1 309 ? -25.900 13.163 8.772 1.00 63.16 309 LEU A C 1
ATOM 2487 O O . LEU A 1 309 ? -25.536 13.166 7.604 1.00 63.16 309 LEU A O 1
ATOM 2491 N N . GLY A 1 310 ? -26.877 12.387 9.230 1.00 60.06 310 GLY A N 1
ATOM 2492 C CA . GLY A 1 310 ? -27.629 11.466 8.387 1.00 60.06 310 GLY A CA 1
ATOM 2493 C C . GLY A 1 310 ? -28.748 10.774 9.156 1.00 60.06 310 GLY A C 1
ATOM 2494 O O . GLY A 1 310 ? -28.893 10.955 10.367 1.00 60.06 310 GLY A O 1
ATOM 2495 N N . ASP A 1 311 ? -29.553 10.001 8.433 1.00 66.38 311 ASP A N 1
ATOM 2496 C CA . ASP A 1 311 ? -30.624 9.189 9.005 1.00 66.38 311 ASP A CA 1
ATOM 2497 C C . ASP A 1 311 ? -30.024 7.964 9.709 1.00 66.38 311 ASP A C 1
ATOM 2499 O O . ASP A 1 311 ? -29.397 7.117 9.071 1.00 66.38 311 ASP A O 1
ATOM 2503 N N . ALA A 1 312 ? -30.173 7.883 11.033 1.00 68.12 312 ALA A N 1
ATOM 2504 C CA . ALA A 1 312 ? -29.544 6.830 11.829 1.00 68.12 312 ALA A CA 1
ATOM 2505 C C . ALA A 1 312 ? -29.976 5.407 11.402 1.00 68.12 312 ALA A C 1
ATOM 2507 O O . ALA A 1 312 ? -29.090 4.567 11.233 1.00 68.12 312 ALA A O 1
ATOM 2508 N N . PRO A 1 313 ? -31.268 5.106 11.156 1.00 68.25 313 PRO A N 1
ATOM 2509 C CA . PRO A 1 313 ? -31.690 3.817 10.602 1.00 68.25 313 PRO A CA 1
ATOM 2510 C C . PRO A 1 313 ? -30.988 3.457 9.288 1.00 68.25 313 PRO A C 1
ATOM 2512 O O . PRO A 1 313 ? -30.489 2.344 9.150 1.00 68.25 313 PRO A O 1
ATOM 2515 N N . THR A 1 314 ? -30.879 4.403 8.353 1.00 54.09 314 THR A N 1
ATOM 2516 C CA . THR A 1 314 ? -30.218 4.182 7.058 1.00 54.09 314 THR A CA 1
ATOM 2517 C C . THR A 1 314 ? -28.710 3.985 7.207 1.00 54.09 314 THR A C 1
ATOM 2519 O O . THR A 1 314 ? -28.149 3.041 6.652 1.00 54.09 314 THR A O 1
ATOM 2522 N N . LEU A 1 315 ? -28.039 4.839 7.988 1.00 51.31 315 LEU A N 1
ATOM 2523 C CA . LEU A 1 315 ? -26.600 4.733 8.248 1.00 51.31 315 LEU A CA 1
ATOM 2524 C C . LEU A 1 315 ? -26.258 3.401 8.921 1.00 51.31 315 LEU A C 1
ATOM 2526 O O . LEU A 1 315 ? -25.298 2.734 8.543 1.00 51.31 315 LEU A O 1
ATOM 2530 N N . THR A 1 316 ? -27.073 2.973 9.883 1.00 62.88 316 THR A N 1
ATOM 2531 C CA . THR A 1 316 ? -26.837 1.747 10.656 1.00 62.88 316 THR A CA 1
ATOM 2532 C C . THR A 1 316 ? -27.124 0.445 9.894 1.00 62.88 316 THR A C 1
ATOM 2534 O O . THR A 1 316 ? -26.894 -0.631 10.447 1.00 62.88 316 THR A O 1
ATOM 2537 N N . LEU A 1 317 ? -27.537 0.502 8.618 1.00 55.38 317 LEU A N 1
ATOM 2538 C CA . LEU A 1 317 ? -27.567 -0.677 7.738 1.00 55.38 317 LEU A CA 1
ATOM 2539 C C . LEU A 1 317 ? -26.159 -1.225 7.469 1.00 55.38 317 LEU A C 1
ATOM 2541 O O . LEU A 1 317 ? -25.982 -2.431 7.310 1.00 55.38 317 LEU A O 1
ATOM 2545 N N . HIS A 1 318 ? -25.149 -0.352 7.433 1.00 54.38 318 HIS A N 1
ATOM 2546 C CA . HIS A 1 318 ? -23.757 -0.760 7.286 1.00 54.38 318 HIS A CA 1
ATOM 2547 C C . HIS A 1 318 ? -23.128 -1.007 8.662 1.00 54.38 318 HIS A C 1
ATOM 2549 O O . HIS A 1 318 ? -23.163 -0.134 9.534 1.00 54.38 318 HIS A O 1
ATOM 2555 N N . ALA A 1 319 ? -22.480 -2.162 8.843 1.00 54.97 319 ALA A N 1
ATOM 2556 C CA . ALA A 1 319 ? -21.940 -2.591 10.137 1.00 54.97 319 ALA A CA 1
ATOM 2557 C C . ALA A 1 319 ? -20.992 -1.557 10.773 1.00 54.97 319 ALA A C 1
ATOM 2559 O O . ALA A 1 319 ? -21.126 -1.249 11.956 1.00 54.97 319 ALA A O 1
ATOM 2560 N N . PHE A 1 320 ? -20.089 -0.959 9.988 1.00 62.03 320 PHE A N 1
ATOM 2561 C CA . PHE A 1 320 ? -19.217 0.114 10.481 1.00 62.03 320 PHE A CA 1
ATOM 2562 C C . PHE A 1 320 ? -19.988 1.349 10.970 1.00 62.03 320 PHE A C 1
ATOM 2564 O O . PHE A 1 320 ? -19.728 1.820 12.070 1.00 62.03 320 PHE A O 1
ATOM 2571 N N . TYR A 1 321 ? -20.931 1.882 10.186 1.00 64.38 321 TYR A N 1
ATOM 2572 C CA . TYR A 1 321 ? -21.658 3.102 10.551 1.00 64.38 321 TYR A CA 1
ATOM 2573 C C . TYR A 1 321 ? -22.589 2.876 11.738 1.00 64.38 321 TYR A C 1
ATOM 2575 O O . TYR A 1 321 ? -22.750 3.773 12.561 1.00 64.38 321 TYR A O 1
ATOM 2583 N N . LYS A 1 322 ? -23.135 1.664 11.879 1.00 68.44 322 LYS A N 1
ATOM 2584 C CA . LYS A 1 322 ? -23.840 1.250 13.092 1.00 68.44 322 LYS A CA 1
ATOM 2585 C C . LYS A 1 322 ? -22.936 1.316 14.315 1.00 68.44 322 LYS A C 1
ATOM 2587 O O . LYS A 1 322 ? -23.294 1.923 15.316 1.00 68.44 322 LYS A O 1
ATOM 2592 N N .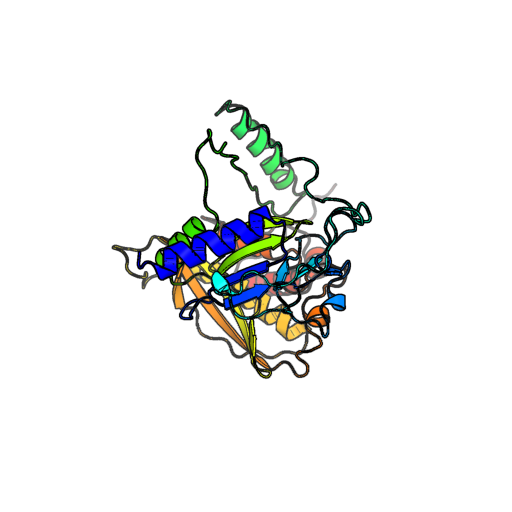 ALA A 1 323 ? -21.754 0.730 14.201 1.00 60.94 323 ALA A N 1
ATOM 2593 C CA . ALA A 1 323 ? -20.798 0.645 15.285 1.00 60.94 323 ALA A CA 1
ATOM 2594 C C . ALA A 1 323 ? -20.218 2.041 15.636 1.00 60.94 323 ALA A C 1
ATOM 2596 O O . ALA A 1 323 ? -20.091 2.382 16.808 1.00 60.94 323 ALA A O 1
ATOM 2597 N N . LEU A 1 324 ? -19.951 2.893 14.636 1.00 66.00 324 LEU A N 1
ATOM 2598 C CA . LEU A 1 324 ? -19.561 4.297 14.817 1.00 66.00 324 LEU A CA 1
ATOM 2599 C C . LEU A 1 324 ? -20.676 5.108 15.491 1.00 66.00 324 LEU A C 1
ATOM 2601 O O . LEU A 1 324 ? -20.408 5.915 16.375 1.00 66.00 324 LEU A O 1
ATOM 2605 N N . TYR A 1 325 ? -21.930 4.886 15.096 1.00 72.94 325 TYR A N 1
ATOM 2606 C CA . TYR A 1 325 ? -23.087 5.516 15.723 1.00 72.94 325 TYR A CA 1
ATOM 2607 C C . TYR A 1 325 ? -23.241 5.095 17.192 1.00 72.94 325 TYR A C 1
ATOM 2609 O O . TYR A 1 325 ? -23.455 5.953 18.045 1.00 72.94 325 TYR A O 1
ATOM 2617 N N . GLU A 1 326 ? -23.082 3.807 17.508 1.00 78.38 326 GLU A N 1
ATOM 2618 C CA . GLU A 1 326 ? -23.064 3.292 18.886 1.00 78.38 326 GLU A CA 1
ATOM 2619 C C . GLU A 1 326 ? -21.929 3.926 19.707 1.00 78.38 326 GLU A C 1
ATOM 2621 O O . GLU A 1 326 ? -22.188 4.466 20.780 1.00 78.38 326 GLU A O 1
ATOM 2626 N N . TYR A 1 327 ? -20.711 3.993 19.162 1.00 74.06 327 TYR A N 1
ATOM 2627 C CA . TYR A 1 327 ? -19.587 4.669 19.817 1.00 74.06 327 TYR A CA 1
ATOM 2628 C C . TYR A 1 327 ? -19.875 6.155 20.091 1.00 74.06 327 TYR A C 1
ATOM 2630 O O . TYR A 1 327 ? -19.617 6.639 21.192 1.00 74.06 327 TYR A O 1
ATOM 2638 N N . ILE A 1 328 ? -20.438 6.893 19.124 1.00 74.19 328 ILE A N 1
ATOM 2639 C CA . ILE A 1 328 ? -20.794 8.315 19.291 1.00 74.19 328 ILE A CA 1
ATOM 2640 C C . ILE A 1 328 ? -21.926 8.487 20.313 1.00 74.19 328 ILE A C 1
ATOM 2642 O O . ILE A 1 328 ? -21.980 9.513 20.990 1.00 74.19 328 ILE A O 1
ATOM 2646 N N . ARG A 1 329 ? -22.826 7.507 20.465 1.00 79.56 329 ARG A N 1
ATOM 2647 C CA . ARG A 1 329 ? -23.839 7.526 21.532 1.00 79.56 329 ARG A CA 1
ATOM 2648 C C . ARG A 1 329 ? -23.228 7.390 22.923 1.00 79.56 329 ARG A C 1
ATOM 2650 O O . ARG A 1 329 ? -23.773 7.971 23.855 1.00 79.56 329 ARG A O 1
ATOM 2657 N N . GLU A 1 330 ? -22.151 6.624 23.052 1.00 76.75 330 GLU A N 1
ATOM 2658 C CA . GLU A 1 330 ? -21.473 6.374 24.328 1.00 76.75 330 GLU A CA 1
ATOM 2659 C C . GLU A 1 330 ? -20.465 7.476 24.685 1.00 76.75 330 GLU A C 1
ATOM 2661 O O . GLU A 1 330 ? -20.401 7.894 25.837 1.00 76.75 330 GLU A O 1
ATOM 2666 N N . ASN A 1 331 ? -19.710 7.970 23.701 1.00 71.25 331 ASN A N 1
ATOM 2667 C CA . ASN A 1 331 ? -18.544 8.838 23.916 1.00 71.25 331 ASN A CA 1
ATOM 2668 C C . ASN A 1 331 ? -18.702 10.250 23.328 1.00 71.25 331 ASN A C 1
ATOM 2670 O O . ASN A 1 331 ? -17.882 11.127 23.584 1.00 71.25 331 ASN A O 1
ATOM 2674 N N . GLY A 1 332 ? -19.736 10.483 22.520 1.00 76.75 332 GLY A N 1
ATOM 2675 C CA . GLY A 1 332 ? -19.975 11.742 21.821 1.00 76.75 332 GLY A CA 1
ATOM 2676 C C . GLY A 1 332 ? -21.336 12.354 22.144 1.00 76.75 332 GLY A C 1
ATOM 2677 O O . GLY A 1 332 ? -21.903 12.179 23.221 1.00 76.75 332 GLY A O 1
ATOM 2678 N N . ARG A 1 333 ? -21.877 13.121 21.192 1.00 79.44 333 ARG A N 1
ATOM 2679 C CA . ARG A 1 333 ? -23.204 13.734 21.312 1.00 79.44 333 ARG A CA 1
ATOM 2680 C C . ARG A 1 333 ? -24.026 13.450 20.066 1.00 79.44 333 ARG A C 1
ATOM 2682 O O . ARG A 1 333 ? -23.721 13.957 18.990 1.00 79.44 333 ARG A O 1
ATOM 2689 N N . VAL A 1 334 ? -25.108 12.695 20.236 1.00 78.94 334 VAL A N 1
ATOM 2690 C CA . VAL A 1 334 ? -26.124 12.490 19.198 1.00 78.94 334 VAL A CA 1
ATOM 2691 C C . VAL A 1 334 ? -27.240 13.509 19.396 1.00 78.94 334 VAL A C 1
ATOM 2693 O O . VAL A 1 334 ? -27.814 13.612 20.478 1.00 78.94 334 VAL A O 1
ATOM 2696 N N . ILE A 1 335 ? -27.527 14.289 18.356 1.00 82.00 335 ILE A N 1
ATOM 2697 C CA . ILE A 1 335 ? -28.620 15.263 18.351 1.00 82.00 335 ILE A CA 1
ATOM 2698 C C . ILE A 1 335 ? -29.657 14.783 17.344 1.00 82.00 335 ILE A C 1
ATOM 2700 O O . ILE A 1 335 ? -29.405 14.796 16.140 1.00 82.00 335 ILE A O 1
ATOM 2704 N N . THR A 1 336 ? -30.823 14.374 17.837 1.00 81.44 336 THR A N 1
ATOM 2705 C CA . THR A 1 336 ? -31.968 14.057 16.983 1.00 81.44 336 THR A CA 1
ATOM 2706 C C . THR A 1 336 ? -32.626 15.360 16.555 1.00 81.44 336 THR A C 1
ATOM 2708 O O . THR A 1 336 ? -33.068 16.142 17.397 1.00 81.44 336 THR A O 1
ATOM 2711 N N . VAL A 1 337 ? -32.675 15.612 15.249 1.00 74.31 337 VAL A N 1
ATOM 2712 C CA . VAL A 1 337 ? -33.405 16.757 14.700 1.00 74.31 337 VAL A CA 1
ATOM 2713 C C . VAL A 1 337 ? -34.854 16.310 14.473 1.00 74.31 337 VAL A C 1
ATOM 2715 O O . VAL A 1 337 ? -35.047 15.284 13.819 1.00 74.31 337 VAL A O 1
ATOM 2718 N N . PRO A 1 338 ? -35.866 17.013 15.018 1.00 69.06 338 PRO A N 1
ATOM 2719 C CA . PRO A 1 338 ? -37.266 16.726 14.719 1.00 69.06 338 PRO A CA 1
ATOM 2720 C C . PRO A 1 338 ? -37.502 16.764 13.207 1.00 69.06 338 PRO A C 1
ATOM 2722 O O . PRO A 1 338 ? -36.878 17.567 12.509 1.00 69.06 338 PRO A O 1
ATOM 2725 N N . ALA A 1 339 ? -38.393 15.908 12.703 1.00 60.06 339 ALA A N 1
ATOM 2726 C CA . ALA A 1 339 ? -38.813 15.984 11.310 1.00 60.06 339 ALA A CA 1
ATOM 2727 C C . ALA A 1 339 ? -39.319 17.406 11.021 1.00 60.06 339 ALA A C 1
ATOM 2729 O O . ALA A 1 339 ? -40.097 17.954 11.802 1.00 60.06 339 ALA A O 1
ATOM 2730 N N . LEU A 1 340 ? -38.843 18.010 9.930 1.00 52.38 340 LEU A N 1
ATOM 2731 C CA . LEU A 1 340 ? -39.445 19.235 9.416 1.00 52.38 340 LEU A CA 1
ATOM 2732 C C . LEU A 1 340 ? -40.879 18.873 9.029 1.00 52.38 340 LEU A C 1
ATOM 2734 O O . LEU A 1 340 ? -41.075 18.056 8.127 1.00 52.38 340 LEU A O 1
ATOM 2738 N N . GLU A 1 341 ? -41.856 19.411 9.759 1.00 49.91 341 GLU A N 1
ATOM 2739 C CA . GLU A 1 341 ? -43.241 19.372 9.301 1.00 49.91 341 GLU A CA 1
ATOM 2740 C C . GLU A 1 341 ? -43.296 20.050 7.918 1.00 49.91 341 GLU A C 1
ATOM 2742 O O . GLU A 1 341 ? -42.621 21.069 7.728 1.00 49.91 341 GLU A O 1
ATOM 2747 N N . PRO A 1 342 ? -43.980 19.425 6.945 1.00 52.44 342 PRO A N 1
ATOM 2748 C CA . PRO A 1 342 ? -43.898 19.782 5.531 1.00 52.44 342 PRO A CA 1
ATOM 2749 C C . PRO A 1 342 ? -44.367 21.201 5.198 1.00 52.44 342 PRO A C 1
ATOM 2751 O O . PRO A 1 342 ? -45.279 21.717 5.886 1.00 52.44 342 PRO A O 1
#

Radius of gyration: 22.94 Å; chains: 1; bounding box: 74×52×58 Å

Organism: NCBI:txid198431

pLDDT: mean 73.87, std 16.79, range [37.06, 96.44]

Secondary structure (DSSP, 8-state):
--HHHHHHHHHHHHHHHTT--EEEEE-TTS--EEEE-SSSPPEEESSGGGGTT--SEEE--SS-BTTB-EEEE--SB-SPPPTTT--------TT-------TTSS---------TTHHHHHHHHHHHHHHHTTS-S------------TT----HHHHHHHHHHH-TTSEEEEEEETTTEEEEEEE---S-EEETTEEEEEEEEEEEE-BTTB--S---HHHHHHHHHHHHHHHHHHHHTT---EEPPPEEEEETTEEEEEEEEEEE-S-GGGHHHHHB-TTSSBTTSTTHHHHHHHHTT-SS-----S-HHHHTTSHHHHHHHHHHHHHS---PPPP---

InterPro domains:
  IPR005801 ADC synthase [G3DSA:3.60.120.10]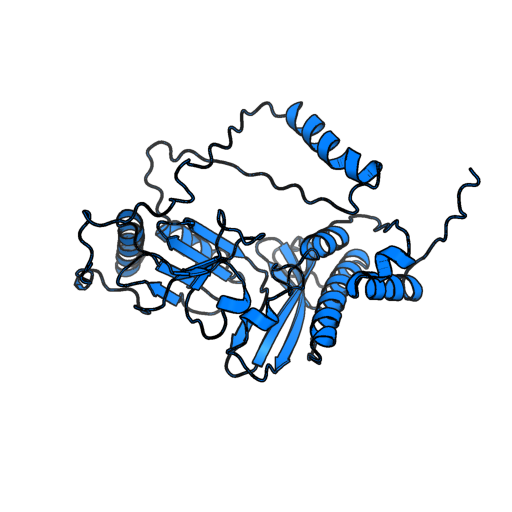 (79-281)
  IPR005801 ADC synthase [SSF56322] (111-280)
  IPR015890 Chorismate-utilising enzyme, C-terminal [PF00425] (117-280)
  IPR041679 DNA2/NAM7 helicase-like, C-terminal [PF13087] (281-312)

Sequence (342 aa):
MIPDEIQIQHTIDTFISQDRSFALWRIPGESPRFVMQTSGSARLLYRIEELDEQSGFVIAPFHVSEQHPIVLIRPDIRELPLADEAKVPCRWNSSSMPMGPKFHAGGTNVSCKENEKDDYTHRFQTFIEPLRRKQFDKLVLSRSQTIPTGGTTFSPAAAFYKAIERYKYSYVYLCHTPETGTWLGCTPEIILSGEKGEWHTVALAGTQPLRNGELPTEWDDKNREEQEYVAFYIRRQLQALGIQPTETPPAPVRAGELSHLRSDFSFPLPDNRKLGDLLKHDKGQIGFLGDLRRMNVAITRARMKLMILGDAPTLTLHAFYKALYEYIRENGRVITVPALEP